Protein AF-A2FYQ1-F1 (afdb_monomer_lite)

Radius of gyration: 39.09 Å; chains: 1; bounding box: 98×58×114 Å

Sequence (308 aa):
MSDEEMELLPGISLQQAVPVKQTETGSVSVVSEEQTLRKISVEQKSELLVHLKKIIQSANEVHGIFQKVNTKVQNDTAASVDGISLLQVRNHCLVEYLESLASYGATRCRGGELKDPIDKLVTNRCIIEKIKPLEKQLQYQINKYAEIEKGNTQNYRANPDSMLQSGEQAQQAEGMVSATYQAPKVSSTLYPKAESDQKKEAKYARSIRARTKGDALMDEVAADITEDPLEAGRKANASRELREFMKRQKEIEEFEEEHFVRLQRSKKDKAMMKKIEQMQGSLEGILDYGHIQTDAQREARRSQSKKK

Secondary structure (DSSP, 8-state):
-------SSTT------PPPPP-----SHHHHHHHHHHHHHHHHHHHHHHHHHHHHHHHHHHHHHHHHHHHHHHHHTTT-----HHHHHHHHHHHHHHHHHHHHHHHHHHT---HHHHHHHHHHHHHHHHHHHHHHHHHHHHHHHHHHHTT-----S--HHHHHTTTT--------------------PPPTTHHHHHHHHHHHHHHHHHHHTT-HHHHHHHHHH--PPPPTT--TT--HHHHHHHHHHHHHHHHHHHH--PPPPPHHHHHHHHHHHHHHH-THHHH-------HHHHHHHHHHHT--

InterPro domains:
  IPR007146 Sas10/Utp3/C1D [PF04000] (52-130)

Foldseek 3Di:
DDDDQDDPDPPDGDDPDDDDDDDDDDDDPVVVVVVVVVVVVVVVVVVVVVVVVVVVVVVVVVVVVVVVVVVCCVPCVVPDDPDDVLVVVLVVLVVQLVVLVVVQVVCVVVVHDNPVSVVSNVVSVVVNVVSVVVCVVCVVVVVVVVCVVVVNPPPPDDDVVVVVVVPPDDDDDDDDDDDDDDDDDDDDDDDPCNVVVVVVVVVVVVVVVVVVVPPPPVVVVVPVVDPDDDDPPPDVPDDPVRVVLVVVVVVQVVVCVVVVDHDDDDPVNVVVVVVVVCCVPDCVVVVPPPDPPDVVNVVVVVVVVVVD

Organism: Trichomonas vaginalis (strain ATCC PRA-98 / G3) (NCBI:txid412133)

Structure (mmCIF, N/CA/C/O backbone):
data_AF-A2FYQ1-F1
#
_entry.id   AF-A2FYQ1-F1
#
loop_
_atom_site.group_PDB
_atom_site.id
_atom_site.type_symbol
_atom_site.label_atom_id
_atom_site.label_alt_id
_atom_site.label_comp_id
_atom_site.label_asym_id
_atom_site.label_entity_id
_atom_site.label_seq_id
_atom_site.pdbx_PDB_ins_code
_atom_site.Cartn_x
_atom_site.Cartn_y
_atom_site.Cartn_z
_atom_site.occupancy
_atom_site.B_iso_or_equiv
_atom_site.auth_seq_id
_atom_site.auth_comp_id
_atom_site.auth_asym_id
_atom_site.auth_atom_id
_atom_site.pdbx_PDB_model_num
ATOM 1 N N . MET A 1 1 ? 46.186 21.930 -35.743 1.00 31.75 1 MET A N 1
ATOM 2 C CA . MET A 1 1 ? 46.655 21.779 -34.353 1.00 31.75 1 MET A CA 1
ATOM 3 C C . MET A 1 1 ? 45.755 20.735 -33.733 1.00 31.75 1 MET A C 1
ATOM 5 O O . MET A 1 1 ? 44.582 21.021 -33.572 1.00 31.75 1 MET A O 1
ATOM 9 N N . SER A 1 2 ? 46.320 19.542 -33.560 1.00 31.73 2 SER A N 1
ATOM 10 C CA . SER A 1 2 ? 45.847 18.397 -32.771 1.00 31.73 2 SER A CA 1
ATOM 11 C C . SER A 1 2 ? 44.344 18.096 -32.806 1.00 31.73 2 SER A C 1
ATOM 13 O O . SER A 1 2 ? 43.590 18.587 -31.971 1.00 31.73 2 SER A O 1
ATOM 15 N N . ASP A 1 3 ? 43.933 17.240 -33.743 1.00 39.25 3 ASP A N 1
ATOM 16 C CA . ASP A 1 3 ? 42.654 16.534 -33.670 1.00 39.25 3 ASP A CA 1
ATOM 17 C C . ASP A 1 3 ? 42.732 15.516 -32.521 1.00 39.25 3 ASP A C 1
ATOM 19 O O . ASP A 1 3 ? 43.361 14.466 -32.646 1.00 39.25 3 ASP A O 1
ATOM 23 N N . GLU A 1 4 ? 42.161 15.856 -31.365 1.00 43.66 4 GLU A N 1
ATOM 24 C CA . GLU A 1 4 ? 42.000 14.905 -30.264 1.00 43.66 4 GLU A CA 1
ATOM 25 C C . GLU A 1 4 ? 40.820 13.974 -30.571 1.00 43.66 4 GLU A C 1
ATOM 27 O O . GLU A 1 4 ? 39.647 14.334 -30.432 1.00 43.66 4 GLU A O 1
ATOM 32 N N . GLU A 1 5 ? 41.144 12.755 -31.002 1.00 43.44 5 GLU A N 1
ATOM 33 C CA . GLU A 1 5 ? 40.216 11.628 -31.025 1.00 43.44 5 GLU A CA 1
ATOM 34 C C . GLU A 1 5 ? 39.764 11.321 -29.587 1.00 43.44 5 GLU A C 1
ATOM 36 O O . GLU A 1 5 ? 40.493 10.726 -28.796 1.00 43.44 5 GLU A O 1
ATOM 41 N N . MET A 1 6 ? 38.552 11.748 -29.218 1.00 45.25 6 MET A N 1
ATOM 42 C CA . MET A 1 6 ? 37.938 11.338 -27.953 1.00 45.25 6 MET A CA 1
ATOM 43 C C . MET A 1 6 ? 37.249 9.981 -28.112 1.00 45.25 6 MET A C 1
ATOM 45 O O . MET A 1 6 ? 36.125 9.887 -28.613 1.00 45.25 6 MET A O 1
ATOM 49 N N . GLU A 1 7 ? 37.921 8.932 -27.640 1.00 41.62 7 GLU A N 1
ATOM 50 C CA . GLU A 1 7 ? 37.346 7.600 -27.463 1.00 41.62 7 GLU A CA 1
ATOM 51 C C . GLU A 1 7 ? 36.277 7.624 -26.358 1.00 41.62 7 GLU A C 1
ATOM 53 O O . GLU A 1 7 ? 36.567 7.832 -25.181 1.00 41.62 7 GLU A O 1
ATOM 58 N N . LEU A 1 8 ? 35.012 7.412 -26.733 1.00 55.59 8 LEU A N 1
ATOM 59 C CA . LEU A 1 8 ? 33.903 7.294 -25.776 1.00 55.59 8 LEU A CA 1
ATOM 60 C C . LEU A 1 8 ? 33.674 5.836 -25.319 1.00 55.59 8 LEU A C 1
ATOM 62 O O . LEU A 1 8 ? 33.044 5.633 -24.283 1.00 55.59 8 LEU A O 1
ATOM 66 N N . LEU A 1 9 ? 34.191 4.837 -26.054 1.00 47.91 9 LEU A N 1
ATOM 67 C CA . LEU A 1 9 ? 34.172 3.397 -25.736 1.00 47.91 9 LEU A CA 1
ATOM 68 C C . LEU A 1 9 ? 35.365 2.677 -26.409 1.00 47.91 9 LEU A C 1
ATOM 70 O O . LEU A 1 9 ? 35.716 3.050 -27.530 1.00 47.91 9 LEU A O 1
ATOM 74 N N . PRO A 1 10 ? 35.943 1.612 -25.811 1.00 45.84 10 PRO A N 1
ATOM 75 C CA . PRO A 1 10 ? 36.982 0.822 -26.469 1.00 45.84 10 PRO A CA 1
ATOM 76 C C . PRO A 1 10 ? 36.405 0.076 -27.683 1.00 45.84 10 PRO A C 1
ATOM 78 O O . PRO A 1 10 ? 35.524 -0.772 -27.542 1.00 45.84 10 PRO A O 1
ATOM 81 N N . GLY A 1 11 ? 36.915 0.388 -28.879 1.00 49.59 11 GLY A N 1
ATOM 82 C CA . GLY A 1 11 ? 36.665 -0.379 -30.106 1.00 49.59 11 GLY A CA 1
ATOM 83 C C . GLY A 1 11 ? 35.586 0.145 -31.063 1.00 49.59 11 GLY A C 1
ATOM 84 O O . GLY A 1 11 ? 35.273 -0.552 -32.025 1.00 49.59 11 GLY A O 1
ATOM 85 N N . ILE A 1 12 ? 35.024 1.344 -30.861 1.00 40.06 12 ILE A N 1
ATOM 86 C CA . ILE A 1 12 ? 34.090 1.952 -31.829 1.00 40.06 12 ILE A CA 1
ATOM 87 C C . ILE A 1 12 ? 34.549 3.375 -32.157 1.00 40.06 12 ILE A C 1
ATOM 89 O O . ILE A 1 12 ? 34.264 4.316 -31.419 1.00 40.06 12 ILE A O 1
ATOM 93 N N . SER A 1 13 ? 35.246 3.533 -33.285 1.00 35.22 13 SER A N 1
ATOM 94 C CA . SER A 1 13 ? 35.576 4.840 -33.853 1.00 35.22 13 SER A CA 1
ATOM 95 C C . SER A 1 13 ? 34.456 5.318 -34.785 1.00 35.22 13 SER A C 1
ATOM 97 O O . SER A 1 13 ? 34.001 4.605 -35.682 1.00 35.22 13 SER A O 1
ATOM 99 N N . LEU A 1 14 ? 33.982 6.546 -34.560 1.00 40.06 14 LEU A N 1
ATOM 100 C CA . LEU A 1 14 ? 33.076 7.245 -35.471 1.00 40.06 14 LEU A CA 1
ATOM 101 C C . LEU A 1 14 ? 33.865 7.622 -36.728 1.00 40.06 14 LEU A C 1
ATOM 103 O O . LEU A 1 14 ? 34.582 8.619 -36.733 1.00 40.06 14 LEU A O 1
ATOM 107 N N . GLN A 1 15 ? 33.737 6.834 -37.797 1.00 40.56 15 GLN A N 1
ATOM 108 C CA . GLN A 1 15 ? 34.262 7.236 -39.099 1.00 40.56 15 GLN A CA 1
ATOM 109 C C . GLN A 1 15 ? 33.562 8.524 -39.543 1.00 40.56 15 GLN A C 1
ATOM 111 O O . GLN A 1 15 ? 32.339 8.579 -39.695 1.00 40.56 15 GLN A O 1
ATOM 116 N N . GLN A 1 16 ? 34.361 9.577 -39.697 1.00 39.06 16 GLN A N 1
ATOM 117 C CA . GLN A 1 16 ? 33.933 10.885 -40.163 1.00 39.06 16 GLN A CA 1
ATOM 118 C C . GLN A 1 16 ? 33.271 10.760 -41.541 1.00 39.06 16 GLN A C 1
ATOM 120 O O . GLN A 1 16 ? 33.735 10.024 -42.412 1.00 39.06 16 GLN A O 1
ATOM 125 N N . ALA A 1 17 ? 32.152 11.467 -41.694 1.00 42.09 17 ALA A N 1
ATOM 126 C CA . ALA A 1 17 ? 31.297 11.469 -42.870 1.00 42.09 17 ALA A CA 1
ATOM 127 C C . ALA A 1 17 ? 32.080 11.538 -44.195 1.00 42.09 17 ALA A C 1
ATOM 129 O O . ALA A 1 17 ? 32.945 12.393 -44.384 1.00 42.09 17 ALA A O 1
ATOM 130 N N . VAL A 1 18 ? 31.704 10.662 -45.129 1.00 35.69 18 VAL A N 1
ATOM 131 C CA . VAL A 1 18 ? 32.123 10.708 -46.535 1.00 35.69 18 VAL A CA 1
ATOM 132 C C . VAL A 1 18 ? 31.783 12.093 -47.112 1.00 35.69 18 VAL A C 1
ATOM 134 O O . VAL A 1 18 ? 30.637 12.531 -46.974 1.00 35.69 18 VAL A O 1
ATOM 137 N N . PRO A 1 19 ? 32.725 12.801 -47.763 1.00 36.03 19 PRO A N 1
ATOM 138 C CA . PRO A 1 19 ? 32.450 14.125 -48.304 1.00 36.03 19 PRO A CA 1
ATOM 139 C C . PRO A 1 19 ? 31.516 14.022 -49.517 1.00 36.03 19 PRO A C 1
ATOM 141 O O . PRO A 1 19 ? 31.860 13.443 -50.549 1.00 36.03 19 PRO A O 1
ATOM 144 N N . VAL A 1 20 ? 30.325 14.611 -49.400 1.00 35.56 20 VAL A N 1
ATOM 145 C CA . VAL A 1 20 ? 29.417 14.843 -50.530 1.00 35.56 20 VAL A CA 1
ATOM 146 C C . VAL A 1 20 ? 30.011 15.958 -51.396 1.00 35.56 20 VAL A C 1
ATOM 148 O O . VAL A 1 20 ? 30.313 17.045 -50.901 1.00 35.56 20 VAL A O 1
ATOM 151 N N . LYS A 1 21 ? 30.215 15.672 -52.688 1.00 34.38 21 LYS A N 1
ATOM 152 C CA . LYS A 1 21 ? 30.728 16.620 -53.689 1.00 34.38 21 LYS A CA 1
ATOM 153 C C . LYS A 1 21 ? 29.846 17.869 -53.749 1.00 34.38 21 LYS A C 1
ATOM 155 O O . LYS A 1 21 ? 28.648 17.771 -53.991 1.00 34.38 21 LYS A O 1
ATOM 160 N N . GLN A 1 22 ? 30.472 19.028 -53.573 1.00 34.47 22 GLN A N 1
ATOM 161 C CA . GLN A 1 22 ? 29.859 20.336 -53.773 1.00 34.47 22 GLN A CA 1
ATOM 162 C C . GLN A 1 22 ? 29.662 20.585 -55.274 1.00 34.47 22 GLN A C 1
ATOM 164 O O . GLN A 1 22 ? 30.617 20.511 -56.046 1.00 34.47 22 GLN A O 1
ATOM 169 N N . THR A 1 23 ? 28.435 20.901 -55.682 1.00 30.77 23 THR A N 1
ATOM 170 C CA . THR A 1 23 ? 28.174 21.650 -56.915 1.00 30.77 23 THR A CA 1
ATOM 171 C C . THR A 1 23 ? 27.771 23.058 -56.514 1.00 30.77 23 THR A C 1
ATOM 173 O O . THR A 1 23 ? 26.751 23.258 -55.857 1.00 30.77 23 THR A O 1
ATOM 176 N N . GLU A 1 24 ? 28.622 24.013 -56.868 1.00 43.16 24 GLU A N 1
ATOM 177 C CA . GLU A 1 24 ? 28.448 25.442 -56.642 1.00 43.16 24 GLU A CA 1
ATOM 178 C C . GLU A 1 24 ? 27.253 25.991 -57.437 1.00 43.16 24 GLU A C 1
ATOM 180 O O . GLU A 1 24 ? 27.053 25.605 -58.589 1.00 43.16 24 GLU A O 1
ATOM 185 N N . THR A 1 25 ? 26.471 26.895 -56.834 1.00 29.50 25 THR A N 1
ATOM 186 C CA . THR A 1 25 ? 26.002 28.187 -57.398 1.00 29.50 25 THR A CA 1
ATOM 187 C C . THR A 1 25 ? 24.924 28.819 -56.496 1.00 29.50 25 THR A C 1
ATOM 189 O O . THR A 1 25 ? 23.976 28.154 -56.097 1.00 29.50 25 THR A O 1
ATOM 192 N N . GLY A 1 26 ? 25.035 30.126 -56.209 1.00 37.06 26 GLY A N 1
ATOM 193 C CA . GLY A 1 26 ? 23.932 30.951 -55.674 1.00 37.06 26 GLY A CA 1
ATOM 194 C C . GLY A 1 26 ? 24.122 31.469 -54.244 1.00 37.06 26 GLY A C 1
ATOM 195 O O . GLY A 1 26 ? 23.795 30.810 -53.266 1.00 37.06 26 GLY A O 1
ATOM 196 N N . SER A 1 27 ? 24.650 32.685 -54.133 1.00 49.00 27 SER A N 1
ATOM 197 C CA . SER A 1 27 ? 25.216 33.302 -52.933 1.00 49.00 27 SER A CA 1
ATOM 198 C C . SER A 1 27 ? 24.224 34.123 -52.088 1.00 49.00 27 SER A C 1
ATOM 200 O O . SER A 1 27 ? 23.471 34.930 -52.626 1.00 49.00 27 SER A O 1
ATOM 202 N N . VAL A 1 28 ? 24.379 34.007 -50.760 1.00 47.56 28 VAL A N 1
ATOM 203 C CA . VAL A 1 28 ? 23.932 34.875 -49.638 1.00 47.56 28 VAL A CA 1
ATOM 204 C C . VAL A 1 28 ? 22.780 34.355 -48.752 1.00 47.56 28 VAL A C 1
ATOM 206 O O . VAL A 1 28 ? 22.954 34.382 -47.536 1.00 47.56 28 VAL A O 1
ATOM 209 N N . SER A 1 29 ? 21.668 33.806 -49.258 1.00 53.94 29 SER A N 1
ATOM 210 C CA . SER A 1 29 ? 20.585 33.295 -48.375 1.00 53.94 29 SER A CA 1
ATOM 211 C C . SER A 1 29 ? 20.861 31.895 -47.804 1.00 53.94 29 SER A C 1
ATOM 213 O O . SER A 1 29 ? 20.659 31.655 -46.615 1.00 53.94 29 SER A O 1
ATOM 215 N N . VAL A 1 30 ? 21.414 30.999 -48.624 1.00 53.16 30 VAL A N 1
ATOM 216 C CA . VAL A 1 30 ? 21.672 29.585 -48.277 1.00 53.16 30 VAL A CA 1
ATOM 217 C C . VAL A 1 30 ? 22.772 29.436 -47.217 1.00 53.16 30 VAL A C 1
ATOM 219 O O . VAL A 1 30 ? 22.715 28.559 -46.362 1.00 53.16 30 VAL A O 1
ATOM 222 N N . VAL A 1 31 ? 23.749 30.350 -47.203 1.00 51.72 31 VAL A N 1
ATOM 223 C CA . VAL A 1 31 ? 24.862 30.330 -46.237 1.00 51.72 31 VAL A CA 1
ATOM 224 C C . VAL A 1 31 ? 24.369 30.596 -44.811 1.00 51.72 31 VAL A C 1
ATOM 226 O O . VAL A 1 31 ? 24.893 30.011 -43.866 1.00 51.72 31 VAL A O 1
ATOM 229 N N . SER A 1 32 ? 23.340 31.433 -44.647 1.00 54.62 32 SER A N 1
ATOM 230 C CA . SER A 1 32 ? 22.725 31.692 -43.341 1.00 54.62 32 SER A CA 1
ATOM 231 C C . SER A 1 32 ? 21.964 30.461 -42.841 1.00 54.62 32 SER A C 1
ATOM 233 O O . SER A 1 32 ? 22.146 30.045 -41.698 1.00 54.62 32 SER A O 1
ATOM 235 N N . GLU A 1 33 ? 21.189 29.813 -43.716 1.00 56.62 33 GLU A N 1
ATOM 236 C CA . GLU A 1 33 ? 20.443 28.595 -43.383 1.00 56.62 33 GLU A CA 1
ATOM 237 C C . GLU A 1 33 ? 21.379 27.435 -43.022 1.00 56.62 33 GLU A C 1
ATOM 239 O O . GLU A 1 33 ? 21.228 26.837 -41.959 1.00 56.62 33 GLU A O 1
ATOM 244 N N . GLU A 1 34 ? 22.429 27.178 -43.803 1.00 60.03 34 GLU A N 1
ATOM 245 C CA . GLU A 1 34 ? 23.421 26.150 -43.467 1.00 60.03 34 GLU A CA 1
ATOM 246 C C . GLU A 1 34 ? 24.157 26.444 -42.154 1.00 60.03 34 GLU A C 1
ATOM 248 O O . GLU A 1 34 ? 24.426 25.532 -41.371 1.00 60.03 34 GLU A O 1
ATOM 253 N N . GLN A 1 35 ? 24.467 27.711 -41.870 1.00 62.12 35 GLN A N 1
ATOM 254 C CA . GLN A 1 35 ? 25.061 28.106 -40.593 1.00 62.12 35 GLN A CA 1
ATOM 255 C C . GLN A 1 35 ? 24.085 27.917 -39.426 1.00 62.12 35 GLN A C 1
ATOM 257 O O . GLN A 1 35 ? 24.515 27.504 -38.348 1.00 62.12 35 GLN A O 1
ATOM 262 N N . THR A 1 36 ? 22.786 28.171 -39.616 1.00 67.50 36 THR A N 1
ATOM 263 C CA . THR A 1 36 ? 21.763 27.894 -38.595 1.00 67.50 36 THR A CA 1
ATOM 264 C C . THR A 1 36 ? 21.568 26.396 -38.371 1.00 67.50 36 THR A C 1
ATOM 266 O O . THR A 1 36 ? 21.574 25.963 -37.224 1.00 67.50 36 THR A O 1
ATOM 269 N N . LEU A 1 37 ? 21.529 25.581 -39.429 1.00 67.56 37 LEU A N 1
ATOM 270 C CA . LEU A 1 37 ? 21.431 24.121 -39.338 1.00 67.56 37 LEU A CA 1
ATOM 271 C C . LEU A 1 37 ? 22.664 23.504 -38.663 1.00 67.56 37 LEU A C 1
ATOM 273 O O . LEU A 1 37 ? 22.533 22.603 -37.836 1.00 67.56 37 LEU A O 1
ATOM 277 N N . ARG A 1 38 ? 23.867 24.023 -38.944 1.00 71.75 38 ARG A N 1
ATOM 278 C CA . ARG A 1 38 ? 25.102 23.609 -38.257 1.00 71.75 38 ARG A CA 1
ATOM 279 C C . ARG A 1 38 ? 25.086 23.979 -36.774 1.00 71.75 38 ARG A C 1
ATOM 281 O O . ARG A 1 38 ? 25.491 23.160 -35.957 1.00 71.75 38 ARG A O 1
ATOM 288 N N . LYS A 1 39 ? 24.593 25.169 -36.410 1.00 72.62 39 LYS A N 1
ATOM 289 C CA . LYS A 1 39 ? 24.431 25.579 -35.002 1.00 72.62 39 LYS A CA 1
ATOM 290 C C . LYS A 1 39 ? 23.430 24.686 -34.268 1.00 72.62 39 LYS A C 1
ATOM 292 O O . LYS A 1 39 ? 23.770 24.171 -33.210 1.00 72.62 39 LYS A O 1
ATOM 297 N N . ILE A 1 40 ? 22.275 24.417 -34.879 1.00 72.94 40 ILE A N 1
ATOM 298 C CA . ILE A 1 40 ? 21.251 23.505 -34.348 1.00 7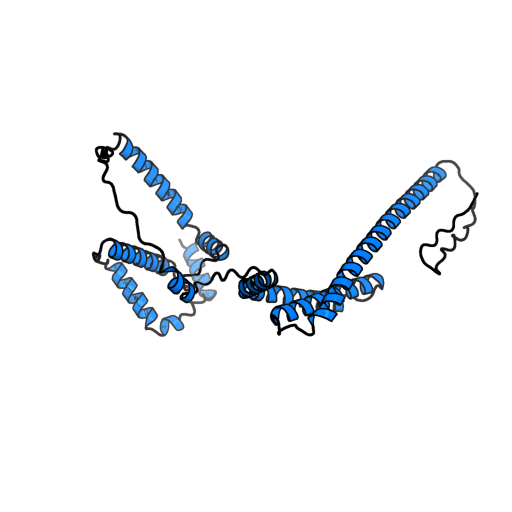2.94 40 ILE A CA 1
ATOM 299 C C . ILE A 1 40 ? 21.827 22.092 -34.160 1.00 72.94 40 ILE A C 1
ATOM 301 O O . ILE A 1 40 ? 21.603 21.470 -33.130 1.00 72.94 40 ILE A O 1
ATOM 305 N N . SER A 1 41 ? 22.624 21.589 -35.107 1.00 71.75 41 SER A N 1
ATOM 306 C CA . SER A 1 41 ? 23.258 20.267 -34.994 1.00 71.75 41 SER A CA 1
ATOM 307 C C . SER A 1 41 ? 24.292 20.192 -33.860 1.00 71.75 41 SER A C 1
ATOM 309 O O . SER A 1 41 ? 24.361 19.193 -33.143 1.00 71.75 41 SER A O 1
ATOM 311 N N . VAL A 1 42 ? 25.077 21.256 -33.655 1.00 77.88 42 VAL A N 1
ATOM 312 C CA . VAL A 1 42 ? 26.030 21.355 -32.536 1.00 77.88 42 VAL A CA 1
ATOM 313 C C . VAL A 1 42 ? 25.296 21.427 -31.192 1.00 77.88 42 VAL A C 1
ATOM 315 O O . VAL A 1 42 ? 25.697 20.756 -30.240 1.00 77.88 42 VAL A O 1
ATOM 318 N N . GLU A 1 43 ? 24.201 22.181 -31.128 1.00 78.00 43 GLU A N 1
ATOM 319 C CA . GLU A 1 43 ? 23.344 22.308 -29.947 1.00 78.00 43 GLU A CA 1
ATOM 320 C C . GLU A 1 43 ? 22.682 20.966 -29.593 1.00 78.00 43 GLU A C 1
ATOM 322 O O . GLU A 1 43 ? 22.889 20.457 -28.492 1.00 78.00 43 GLU A O 1
ATOM 327 N N . GLN A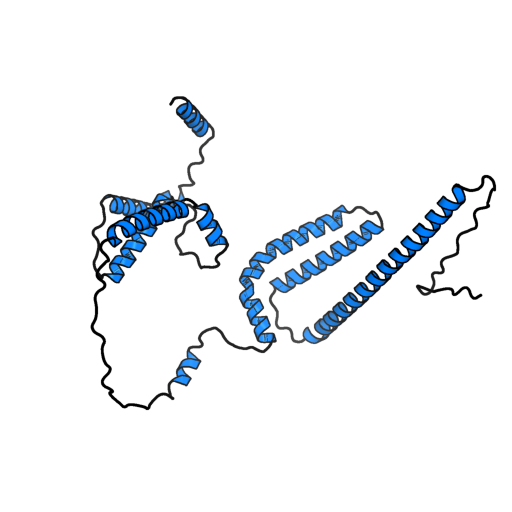 1 44 ? 22.053 20.289 -30.558 1.00 80.56 44 GLN A N 1
ATOM 328 C CA . GLN A 1 44 ? 21.479 18.947 -30.384 1.00 80.56 44 GLN A CA 1
ATOM 329 C C . GLN A 1 44 ? 22.520 17.901 -29.954 1.00 80.56 44 GLN A C 1
ATOM 331 O O . GLN A 1 44 ? 22.240 17.035 -29.122 1.00 80.56 44 GLN A O 1
ATOM 336 N N . LYS A 1 45 ? 23.750 17.978 -30.479 1.00 80.62 45 LYS A N 1
ATOM 337 C CA . LYS A 1 45 ? 24.854 17.102 -30.058 1.00 80.62 45 LYS A CA 1
ATOM 338 C C . LYS A 1 45 ? 25.227 17.345 -28.594 1.00 80.62 45 LYS A C 1
ATOM 340 O O . LYS A 1 45 ? 25.480 16.389 -27.861 1.00 80.62 45 LYS A O 1
ATOM 345 N N . SER A 1 46 ? 25.254 18.605 -28.159 1.00 84.25 46 SER A N 1
ATOM 346 C CA . SER A 1 46 ? 25.527 18.962 -26.763 1.00 84.25 46 SER A CA 1
ATOM 347 C C . SER A 1 46 ? 24.430 18.469 -25.814 1.00 84.25 46 SER A C 1
ATOM 349 O O . SER A 1 46 ? 24.739 17.890 -24.771 1.00 84.25 46 SER A O 1
ATOM 351 N N . GLU A 1 47 ? 23.162 18.588 -26.211 1.00 84.75 47 GLU A N 1
ATOM 352 C CA . GLU A 1 47 ? 22.012 18.098 -25.448 1.00 84.75 47 GLU A CA 1
ATOM 353 C C . GLU A 1 47 ? 22.050 16.572 -25.315 1.00 84.75 47 GLU A C 1
ATOM 355 O O . GLU A 1 47 ? 21.935 16.033 -24.210 1.00 84.75 47 GLU A O 1
ATOM 360 N N . LEU A 1 48 ? 22.316 15.865 -26.419 1.00 87.62 48 LEU A N 1
ATOM 361 C CA . LEU A 1 48 ? 22.488 14.413 -26.433 1.00 87.62 48 LEU A CA 1
ATOM 362 C C . LEU A 1 48 ? 23.593 13.970 -25.464 1.00 87.62 48 LEU A C 1
ATOM 364 O O . LEU A 1 48 ? 23.393 13.042 -24.681 1.00 87.62 48 LEU A O 1
ATOM 368 N N . LEU A 1 49 ? 24.747 14.646 -25.472 1.00 88.12 49 LEU A N 1
ATOM 369 C CA . LEU A 1 49 ? 25.855 14.335 -24.564 1.00 88.12 49 LEU A CA 1
ATOM 370 C C . LEU A 1 49 ? 25.477 14.542 -23.094 1.00 88.12 49 LEU A C 1
ATOM 372 O O . LEU A 1 49 ? 25.877 13.745 -22.242 1.00 88.12 49 LEU A O 1
ATOM 376 N N . VAL A 1 50 ? 24.684 15.569 -22.780 1.00 92.25 50 VAL A N 1
ATOM 377 C CA . VAL A 1 50 ? 24.158 15.778 -21.424 1.00 92.25 50 VAL A CA 1
ATOM 378 C C . VAL A 1 50 ? 23.232 14.629 -21.019 1.00 92.25 50 VAL A C 1
ATOM 380 O O . VAL A 1 50 ? 23.348 14.119 -19.903 1.00 92.25 50 VAL A O 1
ATOM 383 N N . HIS A 1 51 ? 22.346 14.175 -21.908 1.00 88.44 51 HIS A N 1
ATOM 384 C CA . HIS A 1 51 ? 21.467 13.035 -21.636 1.00 88.44 51 HIS A CA 1
ATOM 385 C C . HIS A 1 51 ? 22.240 11.722 -21.461 1.00 88.44 51 HIS A C 1
ATOM 387 O O . HIS A 1 51 ? 21.955 10.977 -20.526 1.00 88.44 51 HIS A O 1
ATOM 393 N N . LEU A 1 52 ? 23.264 11.470 -22.278 1.00 91.44 52 LEU A N 1
ATOM 394 C CA . LEU A 1 52 ? 24.128 10.294 -22.139 1.00 91.44 52 LEU A CA 1
ATOM 395 C C . LEU A 1 52 ? 24.884 10.297 -20.807 1.00 91.44 52 LEU A C 1
ATOM 397 O O . LEU A 1 52 ? 24.905 9.280 -20.115 1.00 91.44 52 LEU A O 1
ATOM 401 N N . LYS A 1 53 ? 25.431 11.446 -20.390 1.00 93.19 53 LYS A N 1
ATOM 402 C CA . LYS A 1 53 ? 26.074 11.583 -19.073 1.00 93.19 53 LYS A CA 1
ATOM 403 C C . LYS A 1 53 ? 25.099 11.309 -17.926 1.00 93.19 53 LYS A C 1
ATOM 405 O O . LYS A 1 53 ? 25.456 10.594 -16.993 1.00 93.19 53 LYS A O 1
ATOM 410 N N . LYS A 1 54 ? 23.863 11.813 -18.013 1.00 93.94 54 LYS A N 1
ATOM 411 C CA . LYS A 1 54 ? 22.806 11.534 -17.023 1.00 93.94 54 LYS A CA 1
ATOM 412 C C . LYS A 1 54 ? 22.467 10.042 -16.952 1.00 93.94 54 LYS A C 1
ATOM 414 O O . LYS A 1 54 ? 22.338 9.507 -15.856 1.00 93.94 54 LYS A O 1
ATOM 419 N N . ILE A 1 55 ? 22.372 9.364 -18.098 1.00 93.44 55 ILE A N 1
ATOM 420 C CA . ILE A 1 55 ? 22.112 7.918 -18.154 1.00 93.44 55 ILE A CA 1
ATOM 421 C C . ILE A 1 55 ? 23.249 7.146 -17.478 1.00 93.44 55 ILE A C 1
ATOM 423 O O . ILE A 1 55 ? 22.978 6.310 -16.620 1.00 93.44 55 ILE A O 1
ATOM 427 N N . ILE A 1 56 ? 24.508 7.467 -17.790 1.00 94.31 56 ILE A N 1
ATOM 428 C CA . ILE A 1 56 ? 25.680 6.821 -17.175 1.00 94.31 56 ILE A CA 1
ATOM 429 C C . ILE A 1 56 ? 25.684 7.026 -15.657 1.00 94.31 56 ILE A C 1
ATOM 431 O O . ILE A 1 56 ? 25.889 6.074 -14.906 1.00 94.31 56 ILE A O 1
ATOM 435 N N . GLN A 1 57 ? 25.410 8.249 -15.194 1.00 94.38 57 GLN A N 1
ATOM 436 C CA . GLN A 1 57 ? 25.324 8.539 -13.766 1.00 94.38 57 GLN A CA 1
ATOM 437 C C . GLN A 1 57 ? 24.230 7.698 -13.090 1.00 94.38 57 GLN A C 1
ATOM 439 O O . GLN A 1 57 ? 24.507 7.020 -12.103 1.00 94.38 57 GLN A O 1
ATOM 444 N N . SER A 1 58 ? 23.027 7.657 -13.671 1.00 91.81 58 SER A N 1
ATOM 445 C CA . SER A 1 58 ? 21.925 6.847 -13.137 1.00 91.81 58 SER A CA 1
ATOM 446 C C . SER A 1 58 ? 22.229 5.342 -13.142 1.00 91.81 58 SER A C 1
ATOM 448 O O . SER A 1 58 ? 21.866 4.632 -12.207 1.00 91.81 58 SER A O 1
ATOM 450 N N . ALA A 1 59 ? 22.954 4.843 -14.149 1.00 93.06 59 ALA A N 1
ATOM 451 C CA . ALA A 1 59 ? 23.351 3.441 -14.230 1.00 93.06 59 ALA A CA 1
ATOM 452 C C . ALA A 1 59 ? 24.352 3.068 -13.125 1.00 93.06 59 ALA A C 1
ATOM 454 O O . ALA A 1 59 ? 24.211 2.019 -12.497 1.00 93.06 59 ALA A O 1
ATOM 455 N N . ASN A 1 60 ? 25.318 3.945 -12.837 1.00 94.25 60 ASN A N 1
ATOM 456 C CA . ASN A 1 60 ? 26.280 3.752 -11.751 1.00 94.25 60 ASN A CA 1
ATOM 457 C C . ASN A 1 60 ? 25.602 3.780 -10.372 1.00 94.25 60 ASN A C 1
ATOM 459 O O . ASN A 1 60 ? 25.934 2.970 -9.505 1.00 94.25 60 ASN A O 1
ATOM 463 N N . GLU A 1 61 ? 24.623 4.667 -10.173 1.00 93.31 61 GLU A N 1
ATOM 464 C CA . GLU A 1 61 ? 23.819 4.723 -8.946 1.00 93.31 61 GLU A CA 1
ATOM 465 C C . GLU A 1 61 ? 23.034 3.419 -8.730 1.00 93.31 61 GLU A C 1
ATOM 467 O O . GLU A 1 61 ? 23.110 2.821 -7.652 1.00 93.31 61 GLU A O 1
ATOM 472 N N . VAL A 1 62 ? 22.349 2.922 -9.768 1.00 89.94 62 VAL A N 1
ATOM 473 C CA . VAL A 1 62 ? 21.625 1.639 -9.723 1.00 89.94 62 VAL A CA 1
ATOM 474 C C . VAL A 1 62 ? 22.579 0.472 -9.472 1.00 89.94 62 VAL A C 1
ATOM 476 O O . VAL A 1 62 ? 22.276 -0.397 -8.654 1.00 89.94 62 VAL A O 1
ATOM 479 N N . HIS A 1 63 ? 23.754 0.463 -10.106 1.00 92.25 63 HIS A N 1
ATOM 480 C CA . HIS A 1 63 ? 24.768 -0.565 -9.877 1.00 92.25 63 HIS A CA 1
ATOM 481 C C . HIS A 1 63 ? 25.251 -0.576 -8.419 1.00 92.25 63 HIS A C 1
ATOM 483 O O . HIS A 1 63 ? 25.343 -1.640 -7.806 1.00 92.25 63 HIS A O 1
ATOM 489 N N . GLY A 1 64 ? 25.473 0.599 -7.820 1.00 93.31 64 GLY A N 1
ATOM 490 C CA . GLY A 1 64 ? 25.826 0.719 -6.405 1.00 93.31 64 GLY A CA 1
ATOM 491 C C . GLY A 1 64 ? 24.729 0.212 -5.461 1.00 93.31 64 GLY A C 1
ATOM 492 O O . GLY A 1 64 ? 25.029 -0.419 -4.446 1.00 93.31 64 GLY A O 1
ATOM 493 N N . ILE A 1 65 ? 23.452 0.437 -5.788 1.00 90.00 65 ILE A N 1
ATOM 494 C CA . ILE A 1 65 ? 22.318 -0.117 -5.027 1.00 90.00 65 ILE A CA 1
ATOM 495 C C . ILE A 1 65 ? 22.281 -1.643 -5.163 1.00 90.00 65 ILE A C 1
ATOM 497 O O . ILE A 1 65 ? 22.157 -2.343 -4.158 1.00 90.00 65 ILE A O 1
ATOM 501 N N . PHE A 1 66 ? 22.438 -2.162 -6.381 1.00 87.81 66 PHE A N 1
ATOM 502 C CA . PHE A 1 66 ? 22.427 -3.598 -6.647 1.00 87.81 66 PHE A CA 1
ATOM 503 C C . PHE A 1 66 ? 23.545 -4.328 -5.896 1.00 87.81 66 PHE A C 1
ATOM 505 O O . PHE A 1 66 ? 23.289 -5.354 -5.274 1.00 87.81 66 PHE A O 1
ATOM 512 N N . GLN A 1 67 ? 24.759 -3.770 -5.865 1.00 91.00 67 GLN A N 1
ATOM 513 C CA . GLN A 1 67 ? 25.864 -4.332 -5.086 1.00 91.00 67 GLN A CA 1
ATOM 514 C C . GLN A 1 67 ? 25.533 -4.416 -3.590 1.00 91.00 67 GLN A C 1
ATOM 516 O O . GLN A 1 67 ? 25.769 -5.455 -2.980 1.00 91.00 67 GLN A O 1
ATOM 521 N N . LYS A 1 68 ? 24.934 -3.369 -3.003 1.00 88.94 68 LYS A N 1
ATOM 522 C CA . LYS A 1 68 ? 24.509 -3.373 -1.589 1.00 88.94 68 LYS A CA 1
ATOM 523 C C . LYS A 1 68 ? 23.442 -4.426 -1.298 1.00 88.94 68 LYS A C 1
ATOM 525 O O . LYS A 1 68 ? 23.442 -5.014 -0.223 1.00 88.94 68 LYS A O 1
ATOM 530 N N . VAL A 1 69 ? 22.505 -4.637 -2.221 1.00 84.62 69 VAL A N 1
ATOM 531 C CA . VAL A 1 69 ? 21.487 -5.687 -2.076 1.00 84.62 69 VAL A CA 1
ATOM 532 C C . VAL A 1 69 ? 22.136 -7.063 -2.194 1.00 84.62 69 VAL A C 1
ATOM 534 O O . VAL A 1 69 ? 21.858 -7.934 -1.378 1.00 84.62 69 VAL A O 1
ATOM 537 N N . ASN A 1 70 ? 23.047 -7.246 -3.148 1.00 87.56 70 ASN A N 1
ATOM 538 C CA . ASN A 1 70 ? 23.732 -8.516 -3.359 1.00 87.56 70 ASN A CA 1
ATOM 539 C C . ASN A 1 70 ? 24.600 -8.912 -2.152 1.00 87.56 70 ASN A C 1
ATOM 541 O O . ASN A 1 70 ? 24.563 -10.063 -1.728 1.00 87.56 70 ASN A O 1
ATOM 545 N N . THR A 1 71 ? 25.318 -7.965 -1.535 1.00 89.00 71 THR A N 1
ATOM 546 C CA . THR A 1 71 ? 26.090 -8.245 -0.312 1.00 89.00 71 THR A CA 1
ATOM 547 C C . THR A 1 71 ? 25.191 -8.610 0.869 1.00 89.00 71 THR A C 1
ATOM 549 O O . THR A 1 71 ? 25.524 -9.526 1.614 1.00 89.00 71 THR A O 1
ATOM 552 N N . LYS A 1 72 ? 24.027 -7.965 1.021 1.00 82.31 72 LYS A N 1
ATOM 553 C CA . LYS A 1 72 ? 23.031 -8.341 2.040 1.00 82.31 72 LYS A CA 1
ATOM 554 C C . LYS A 1 72 ? 22.465 -9.738 1.808 1.00 82.31 72 LYS A C 1
ATOM 556 O O . LYS A 1 72 ? 22.436 -10.540 2.727 1.00 82.31 72 LYS A O 1
ATOM 561 N N . VAL A 1 73 ? 22.083 -10.072 0.575 1.00 79.88 73 VAL A N 1
ATOM 562 C CA . VAL A 1 73 ? 21.565 -11.410 0.244 1.00 79.88 73 VAL A CA 1
ATOM 563 C C . VAL A 1 73 ? 22.612 -12.492 0.520 1.00 79.88 73 VAL A C 1
ATOM 565 O O . VAL A 1 73 ? 22.273 -13.538 1.063 1.00 79.88 73 VAL A O 1
ATOM 568 N N . GLN A 1 74 ? 23.883 -12.252 0.199 1.00 80.00 74 GLN A N 1
ATOM 569 C CA . GLN A 1 74 ? 24.951 -13.226 0.446 1.00 80.00 74 GLN A CA 1
ATOM 570 C C . GLN A 1 74 ? 25.273 -13.412 1.936 1.00 80.00 74 GLN A C 1
ATOM 572 O O . GLN A 1 74 ? 25.592 -14.525 2.344 1.00 80.00 74 GLN A O 1
ATOM 577 N N . ASN A 1 75 ? 25.168 -12.355 2.744 1.00 75.31 75 ASN A N 1
ATOM 578 C CA . ASN A 1 75 ? 25.513 -12.403 4.166 1.00 75.31 75 ASN A CA 1
ATOM 579 C C . ASN A 1 75 ? 24.333 -12.824 5.065 1.00 75.31 75 ASN A C 1
ATOM 581 O O . ASN A 1 75 ? 24.536 -13.559 6.028 1.00 75.31 75 ASN A O 1
ATOM 585 N N . ASP A 1 76 ? 23.104 -12.403 4.746 1.00 61.22 76 ASP A N 1
ATOM 586 C CA . ASP A 1 76 ? 21.934 -12.547 5.627 1.00 61.22 76 ASP A CA 1
ATOM 587 C C . ASP A 1 76 ? 21.093 -13.809 5.343 1.00 61.22 76 ASP A C 1
ATOM 589 O O . ASP A 1 76 ? 20.231 -14.176 6.144 1.00 61.22 76 ASP A O 1
ATOM 593 N N . THR A 1 77 ? 21.337 -14.529 4.239 1.00 58.28 77 THR A N 1
ATOM 594 C CA . THR A 1 77 ? 20.569 -15.748 3.892 1.00 58.28 77 THR A CA 1
ATOM 595 C C . THR A 1 77 ? 20.837 -16.936 4.814 1.00 58.28 77 THR A C 1
ATOM 597 O O . THR A 1 77 ? 19.972 -17.797 4.948 1.00 58.28 77 THR A O 1
ATOM 600 N N . ALA A 1 78 ? 21.982 -16.983 5.499 1.00 52.25 78 ALA A N 1
ATOM 601 C CA . ALA A 1 78 ? 22.312 -18.080 6.414 1.00 52.25 78 ALA A CA 1
ATOM 602 C C . ALA A 1 78 ? 21.609 -17.982 7.785 1.00 52.25 78 ALA A C 1
ATOM 604 O O . ALA A 1 78 ? 21.539 -18.977 8.502 1.00 52.25 78 ALA A O 1
ATO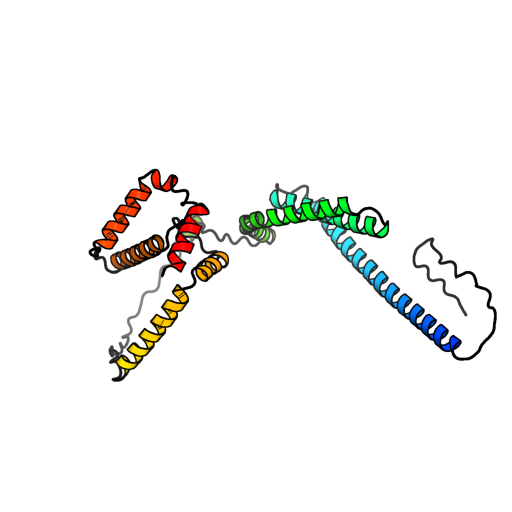M 605 N N . ALA A 1 79 ? 21.089 -16.804 8.153 1.00 53.72 79 ALA A N 1
ATOM 606 C CA . ALA A 1 79 ? 20.480 -16.541 9.462 1.00 53.72 79 ALA A CA 1
ATOM 607 C C . ALA A 1 79 ? 19.010 -16.086 9.384 1.00 53.72 79 ALA A C 1
ATOM 609 O O . ALA A 1 79 ? 18.396 -15.810 10.417 1.00 53.72 79 ALA A O 1
ATOM 610 N N . SER A 1 80 ? 18.435 -15.987 8.180 1.00 55.66 80 SER A N 1
ATOM 611 C CA . SER A 1 80 ? 17.074 -15.483 8.000 1.00 55.66 80 SER A CA 1
ATOM 612 C C . SER A 1 80 ? 16.049 -16.524 8.459 1.00 55.66 80 SER A C 1
ATOM 614 O O . SER A 1 80 ? 15.790 -17.519 7.785 1.00 55.66 80 SER A O 1
ATOM 616 N N . VAL A 1 81 ? 15.477 -16.289 9.643 1.00 59.78 81 VAL A N 1
ATOM 617 C CA . VAL A 1 81 ? 14.214 -16.900 10.068 1.00 59.78 81 VAL A CA 1
ATOM 618 C C . VAL A 1 81 ? 13.167 -16.558 9.013 1.00 59.78 81 VAL A C 1
ATOM 620 O O . VAL A 1 81 ? 13.071 -15.398 8.614 1.00 59.78 81 VAL A O 1
ATOM 623 N N . ASP A 1 82 ? 12.422 -17.572 8.572 1.00 62.44 82 ASP A N 1
ATOM 624 C CA . ASP A 1 82 ? 11.371 -17.469 7.558 1.00 62.44 82 ASP A CA 1
ATOM 625 C C . ASP A 1 82 ? 10.528 -16.202 7.787 1.00 62.44 82 ASP A C 1
ATOM 627 O O . ASP A 1 82 ? 9.889 -16.028 8.830 1.00 62.44 82 ASP A O 1
ATOM 631 N N . GLY A 1 83 ? 10.660 -15.247 6.865 1.00 69.50 83 GLY A N 1
ATOM 632 C CA . GLY A 1 83 ? 10.099 -13.909 7.000 1.00 69.50 83 GLY A CA 1
ATOM 633 C C . GLY A 1 83 ? 8.592 -13.882 6.745 1.00 69.50 83 GLY A C 1
ATOM 634 O O . GLY A 1 83 ? 7.897 -14.894 6.703 1.00 69.50 83 GLY A O 1
ATOM 635 N N . ILE A 1 84 ? 8.048 -12.687 6.516 1.00 79.31 84 ILE A N 1
ATOM 636 C CA . ILE A 1 84 ? 6.647 -12.561 6.100 1.00 79.31 84 ILE A CA 1
ATOM 637 C C . ILE A 1 84 ? 6.527 -13.035 4.642 1.00 79.31 84 ILE A C 1
ATOM 639 O O . ILE A 1 84 ? 6.927 -12.319 3.723 1.00 79.31 84 ILE A O 1
ATOM 643 N N . SER A 1 85 ? 5.913 -14.204 4.428 1.00 85.94 85 SER A N 1
ATOM 644 C CA . SER A 1 85 ? 5.695 -14.809 3.099 1.00 85.94 85 SER A CA 1
ATOM 645 C C . SER A 1 85 ? 5.057 -13.845 2.081 1.00 85.94 85 SER A C 1
ATOM 647 O O . SER A 1 85 ? 5.464 -13.797 0.919 1.00 85.94 85 SER A O 1
ATOM 649 N N . LEU A 1 86 ? 4.123 -12.986 2.517 1.00 88.44 86 LEU A N 1
ATOM 650 C CA . LEU A 1 86 ? 3.505 -11.973 1.649 1.00 88.44 86 LEU A CA 1
ATOM 651 C C . LEU A 1 86 ? 4.535 -11.005 1.045 1.00 88.44 86 LEU A C 1
ATOM 653 O O . LEU A 1 86 ? 4.437 -10.649 -0.129 1.00 88.44 86 LEU A O 1
ATOM 657 N N . LEU A 1 87 ? 5.527 -10.582 1.834 1.00 86.94 87 LEU A N 1
ATOM 658 C CA . LEU A 1 87 ? 6.541 -9.632 1.383 1.00 86.94 87 LEU A CA 1
ATOM 659 C C . LEU A 1 87 ? 7.484 -10.276 0.361 1.00 86.94 87 LEU A C 1
ATOM 661 O O . LEU A 1 87 ? 7.907 -9.616 -0.586 1.00 86.94 87 LEU A O 1
ATOM 665 N N . GLN A 1 88 ? 7.750 -11.576 0.498 1.00 86.88 88 GLN A N 1
ATOM 666 C CA . GLN A 1 88 ? 8.495 -12.338 -0.500 1.00 86.88 88 GLN A CA 1
ATOM 667 C C . GLN A 1 88 ? 7.746 -12.392 -1.838 1.00 86.88 88 GLN A C 1
ATOM 669 O O . GLN A 1 88 ? 8.334 -12.091 -2.876 1.00 86.88 88 GLN A O 1
ATOM 674 N N . VAL A 1 89 ? 6.443 -12.697 -1.821 1.00 89.94 89 VAL A N 1
ATOM 675 C CA . VAL A 1 89 ? 5.605 -12.678 -3.034 1.00 89.94 89 VAL A CA 1
ATOM 676 C C . VAL A 1 89 ? 5.614 -11.290 -3.672 1.00 89.94 89 VAL A C 1
ATOM 678 O O . VAL A 1 89 ? 5.840 -11.169 -4.874 1.00 89.94 89 VAL A O 1
ATOM 681 N N . ARG A 1 90 ? 5.452 -10.228 -2.871 1.00 90.81 90 ARG A N 1
ATOM 682 C CA . ARG A 1 90 ? 5.516 -8.843 -3.359 1.00 90.81 90 ARG A CA 1
ATOM 683 C C . ARG A 1 90 ? 6.852 -8.547 -4.043 1.00 90.81 90 ARG A C 1
ATOM 685 O O . ARG A 1 90 ? 6.862 -7.969 -5.128 1.00 90.81 90 ARG A O 1
ATOM 692 N N . ASN A 1 91 ? 7.965 -8.939 -3.427 1.00 89.00 91 ASN A N 1
ATOM 693 C CA . ASN A 1 91 ? 9.296 -8.729 -3.989 1.00 89.00 91 ASN A CA 1
ATOM 694 C C . ASN A 1 91 ? 9.468 -9.477 -5.316 1.00 89.00 91 ASN A C 1
ATOM 696 O O . ASN A 1 91 ? 9.967 -8.886 -6.270 1.00 89.00 91 ASN A O 1
ATOM 700 N N . HIS A 1 92 ? 8.991 -10.721 -5.423 1.00 90.38 92 HIS A N 1
ATOM 701 C CA . HIS A 1 92 ? 8.998 -11.456 -6.690 1.00 90.38 92 HIS A CA 1
ATOM 702 C C . HIS A 1 92 ? 8.157 -10.763 -7.770 1.00 90.38 92 HIS A C 1
ATOM 704 O O . HIS A 1 92 ? 8.663 -10.544 -8.868 1.00 90.38 92 HIS A O 1
ATOM 710 N N . CYS A 1 93 ? 6.938 -10.311 -7.451 1.00 92.44 93 CYS A N 1
ATOM 711 C CA . CYS A 1 93 ? 6.106 -9.562 -8.399 1.00 92.44 93 CYS A CA 1
ATOM 712 C C . CYS A 1 93 ? 6.763 -8.247 -8.851 1.00 92.44 93 CYS A C 1
ATOM 714 O O . CYS A 1 93 ? 6.622 -7.846 -10.004 1.00 92.44 93 CYS A O 1
ATOM 716 N N . LEU A 1 94 ? 7.480 -7.553 -7.959 1.00 91.31 94 LEU A N 1
ATOM 717 C CA . LEU A 1 94 ? 8.207 -6.328 -8.306 1.00 91.31 94 LEU A CA 1
ATOM 718 C C . LEU A 1 94 ? 9.400 -6.610 -9.227 1.00 91.31 94 LEU A C 1
ATOM 720 O O . LEU A 1 94 ? 9.638 -5.838 -10.152 1.00 91.31 94 LEU A O 1
ATOM 724 N N . VAL A 1 95 ? 10.128 -7.707 -9.007 1.00 90.81 95 VAL A N 1
ATOM 725 C CA . VAL A 1 95 ? 11.225 -8.126 -9.893 1.00 90.81 95 VAL A CA 1
ATOM 726 C C . VAL A 1 95 ? 10.687 -8.489 -11.276 1.00 90.81 95 VAL A C 1
ATOM 728 O O . VAL A 1 95 ? 11.198 -7.984 -12.272 1.00 90.81 95 VAL A O 1
ATOM 731 N N . GLU A 1 96 ? 9.608 -9.266 -11.344 1.00 93.69 96 GLU A N 1
ATOM 732 C CA . GLU A 1 96 ? 8.952 -9.628 -12.606 1.00 93.69 96 GLU A CA 1
ATOM 733 C C . GLU A 1 96 ? 8.396 -8.394 -13.346 1.00 93.69 96 GLU A C 1
ATOM 735 O O . GLU A 1 96 ? 8.466 -8.287 -14.574 1.00 93.69 96 GLU A O 1
ATOM 740 N N . TYR A 1 97 ? 7.894 -7.402 -12.602 1.00 94.81 97 TYR A N 1
ATOM 741 C CA . TYR A 1 97 ? 7.473 -6.114 -13.152 1.00 94.81 97 TYR A CA 1
ATOM 742 C C . TYR A 1 97 ? 8.649 -5.336 -13.764 1.00 94.81 97 TYR A C 1
ATOM 744 O O . TYR A 1 97 ? 8.524 -4.794 -14.864 1.00 94.81 97 TYR A O 1
ATOM 752 N N . LEU A 1 98 ? 9.802 -5.293 -13.085 1.00 91.44 98 LEU A N 1
ATOM 753 C CA . LEU A 1 98 ? 11.014 -4.648 -13.601 1.00 91.44 98 LEU A CA 1
ATOM 754 C C . LEU A 1 98 ? 11.566 -5.371 -14.836 1.00 91.44 98 LEU A C 1
ATOM 756 O O . LEU A 1 98 ? 11.963 -4.711 -15.796 1.00 91.44 98 LEU A O 1
ATOM 760 N N . GLU A 1 99 ? 11.540 -6.704 -14.846 1.00 92.56 99 GLU A N 1
ATOM 761 C CA . GLU A 1 99 ? 11.908 -7.515 -16.010 1.00 92.56 99 GLU A CA 1
ATOM 762 C C . GLU A 1 99 ? 10.993 -7.216 -17.205 1.00 92.56 99 GLU A C 1
ATOM 764 O O . GLU A 1 99 ? 11.467 -6.951 -18.312 1.00 92.56 99 GLU A O 1
ATOM 769 N N . SER A 1 100 ? 9.679 -7.164 -16.973 1.00 92.50 100 SER A N 1
ATOM 770 C CA . SER A 1 100 ? 8.689 -6.830 -18.002 1.00 92.50 100 SER A CA 1
ATOM 771 C C . SER A 1 100 ? 8.896 -5.415 -18.553 1.00 92.50 100 SER A C 1
ATOM 773 O O . SER A 1 100 ? 8.782 -5.193 -19.759 1.00 92.50 100 SER A O 1
ATOM 775 N N . LEU A 1 101 ? 9.268 -4.456 -17.698 1.00 92.44 101 LEU A N 1
ATOM 776 C CA . LEU A 1 101 ? 9.585 -3.087 -18.107 1.00 92.44 101 LEU A CA 1
ATOM 777 C C . LEU A 1 101 ? 10.877 -3.012 -18.939 1.00 92.44 101 LEU A C 1
ATOM 779 O O . LEU A 1 101 ? 10.933 -2.287 -19.935 1.00 92.44 101 LEU A O 1
ATOM 783 N N . ALA A 1 102 ? 11.903 -3.780 -18.569 1.00 91.44 102 ALA A N 1
ATOM 784 C CA . ALA A 1 102 ? 13.139 -3.883 -19.339 1.00 91.44 102 ALA A CA 1
ATOM 785 C C . ALA A 1 102 ? 12.891 -4.536 -20.710 1.00 91.44 102 ALA A C 1
ATOM 787 O O . ALA A 1 102 ? 13.352 -4.021 -21.731 1.00 91.44 102 ALA A O 1
ATOM 788 N N . SER A 1 103 ? 12.095 -5.609 -20.750 1.00 91.06 103 SER A N 1
ATOM 789 C CA . SER A 1 103 ? 11.647 -6.261 -21.986 1.00 91.06 103 SER A CA 1
ATOM 790 C C . SER A 1 103 ? 10.839 -5.306 -22.871 1.00 91.06 103 SER A C 1
ATOM 792 O O . SER A 1 103 ? 11.068 -5.219 -24.079 1.00 91.06 103 SER A O 1
ATOM 794 N N . TYR A 1 104 ? 9.960 -4.493 -22.281 1.00 93.56 104 TYR A N 1
ATOM 795 C CA . TYR A 1 104 ? 9.234 -3.439 -22.989 1.00 93.56 104 TYR A CA 1
ATOM 796 C C . TYR A 1 104 ? 10.173 -2.388 -23.609 1.00 93.56 104 TYR A C 1
ATOM 798 O O . TYR A 1 104 ? 10.009 -2.016 -24.770 1.00 93.56 104 TYR A O 1
ATOM 806 N N . GLY A 1 105 ? 11.190 -1.928 -22.874 1.00 90.38 105 GLY A N 1
ATOM 807 C CA . GLY A 1 105 ? 12.201 -1.011 -23.411 1.00 90.38 105 GLY A CA 1
ATOM 808 C C . GLY A 1 105 ? 13.011 -1.634 -24.553 1.00 90.38 105 GLY A C 1
ATOM 809 O O . GLY A 1 105 ? 13.191 -1.020 -25.604 1.00 90.38 105 GLY A O 1
ATOM 810 N N . ALA A 1 106 ? 13.441 -2.886 -24.391 1.00 90.00 106 ALA A N 1
ATOM 811 C CA . ALA A 1 106 ? 14.203 -3.610 -25.404 1.00 90.00 106 ALA A CA 1
ATOM 812 C C . ALA A 1 106 ? 13.389 -3.862 -26.687 1.00 90.00 106 ALA A C 1
ATOM 814 O O . ALA A 1 106 ? 13.896 -3.667 -27.793 1.00 90.00 106 ALA A O 1
ATOM 815 N N . THR A 1 107 ? 12.117 -4.250 -26.555 1.00 90.75 107 THR A N 1
ATOM 816 C CA . THR A 1 107 ? 11.202 -4.461 -27.691 1.00 90.75 107 THR A CA 1
ATOM 817 C C . THR A 1 107 ? 10.862 -3.153 -28.401 1.00 90.75 107 THR A C 1
ATOM 819 O O . THR A 1 107 ? 10.858 -3.132 -29.632 1.00 90.75 107 THR A O 1
ATOM 822 N N . ARG A 1 108 ? 10.689 -2.044 -27.662 1.00 87.94 108 ARG A N 1
ATOM 823 C CA . ARG A 1 108 ? 10.545 -0.684 -28.218 1.00 87.94 108 ARG A CA 1
ATOM 824 C C . ARG A 1 108 ? 11.750 -0.280 -29.066 1.00 87.94 108 ARG A C 1
ATOM 826 O O . ARG A 1 108 ? 11.560 0.213 -30.173 1.00 87.94 108 ARG A O 1
ATOM 833 N N . CYS A 1 109 ? 12.968 -0.514 -28.581 1.00 88.88 109 CYS A N 1
ATOM 834 C CA . CYS A 1 109 ? 14.191 -0.197 -29.324 1.00 88.88 109 CYS A CA 1
ATOM 835 C C . CYS A 1 109 ? 14.395 -1.099 -30.551 1.00 88.88 109 CYS A C 1
ATOM 837 O O . CYS A 1 109 ? 14.978 -0.665 -31.540 1.00 88.88 109 CYS A O 1
ATOM 839 N N . ARG A 1 110 ? 13.929 -2.353 -30.497 1.00 90.00 110 ARG A N 1
ATOM 840 C CA . ARG A 1 110 ? 14.063 -3.331 -31.589 1.00 90.00 110 ARG A CA 1
ATOM 841 C C . ARG A 1 110 ? 12.922 -3.257 -32.619 1.00 90.00 110 ARG A C 1
ATOM 843 O O . ARG A 1 110 ? 13.062 -3.814 -33.701 1.00 90.00 110 ARG A O 1
ATOM 850 N N . GLY A 1 111 ? 11.816 -2.582 -32.297 1.00 88.00 111 GLY A N 1
ATOM 851 C CA . GLY A 1 111 ? 10.631 -2.478 -33.158 1.00 88.00 111 GLY A CA 1
ATOM 852 C C . GLY A 1 111 ? 9.764 -3.744 -33.195 1.00 88.00 111 GLY A C 1
ATOM 853 O O . GLY A 1 111 ? 9.080 -3.982 -34.185 1.00 88.00 111 GLY A O 1
ATOM 854 N N . GLY A 1 112 ? 9.821 -4.576 -32.150 1.00 86.25 112 GLY A N 1
ATOM 855 C CA . GLY A 1 112 ? 9.028 -5.807 -32.049 1.00 86.25 112 GLY A CA 1
ATOM 856 C C . GLY A 1 112 ? 7.582 -5.569 -31.603 1.00 86.25 112 GLY A C 1
ATOM 857 O O . GLY A 1 112 ? 7.205 -4.458 -31.236 1.00 86.25 112 GLY A O 1
ATOM 858 N N . GLU A 1 113 ? 6.769 -6.627 -31.593 1.00 87.06 113 GLU A N 1
ATOM 859 C CA . GLU A 1 113 ? 5.403 -6.570 -31.061 1.00 87.06 113 GLU A CA 1
ATOM 860 C C . GLU A 1 113 ? 5.398 -6.365 -29.536 1.00 87.06 113 GLU A C 1
ATOM 862 O O . GLU A 1 113 ? 6.131 -7.027 -28.806 1.00 87.06 113 GLU A O 1
ATOM 867 N N . LEU A 1 114 ? 4.546 -5.458 -29.041 1.00 87.00 114 LEU A N 1
ATOM 868 C CA . LEU A 1 114 ? 4.543 -5.038 -27.632 1.00 87.00 114 LEU A CA 1
ATOM 869 C C . LEU A 1 114 ? 3.482 -5.731 -26.764 1.00 87.00 114 LEU A C 1
ATOM 871 O O . LEU A 1 114 ? 3.388 -5.426 -25.579 1.00 87.00 114 LEU A O 1
ATOM 875 N N . LYS A 1 115 ? 2.659 -6.623 -27.322 1.00 88.12 115 LYS A N 1
ATOM 876 C CA . LYS A 1 115 ? 1.496 -7.178 -26.606 1.00 88.12 115 LYS A CA 1
ATOM 877 C C . LYS A 1 115 ? 1.904 -7.984 -25.368 1.00 88.12 115 LYS A C 1
ATOM 879 O O . LYS A 1 115 ? 1.463 -7.667 -24.273 1.00 88.12 115 LYS A O 1
ATOM 884 N N . ASP A 1 116 ? 2.828 -8.930 -25.529 1.00 88.12 116 ASP A N 1
ATOM 885 C CA . ASP A 1 116 ? 3.293 -9.807 -24.442 1.00 88.12 116 ASP A CA 1
ATOM 886 C C . ASP A 1 116 ? 3.872 -9.053 -23.219 1.00 88.12 116 ASP A C 1
ATOM 888 O O . ASP A 1 116 ? 3.404 -9.286 -22.101 1.00 88.12 116 ASP A O 1
ATOM 892 N N . PRO A 1 117 ? 4.827 -8.107 -23.363 1.00 90.19 117 PRO A N 1
ATOM 893 C CA . PRO A 1 117 ? 5.340 -7.370 -22.207 1.00 90.19 117 PRO A CA 1
ATOM 894 C C . PRO A 1 117 ? 4.295 -6.437 -21.580 1.00 90.19 117 PRO A C 1
ATOM 896 O O . PRO A 1 117 ? 4.349 -6.205 -20.374 1.00 90.19 117 PRO A O 1
ATOM 899 N N . ILE A 1 118 ? 3.341 -5.909 -22.358 1.00 92.25 118 ILE A N 1
ATOM 900 C CA . ILE A 1 118 ? 2.256 -5.071 -21.826 1.00 92.25 118 ILE A CA 1
ATOM 901 C C . ILE A 1 118 ? 1.293 -5.911 -20.986 1.00 92.25 118 ILE A C 1
ATOM 903 O O . ILE A 1 118 ? 0.946 -5.493 -19.882 1.00 92.25 118 ILE A O 1
ATOM 907 N N . ASP A 1 119 ? 0.900 -7.088 -21.469 1.00 93.94 119 ASP A N 1
ATOM 908 C CA . ASP A 1 119 ? -0.030 -7.964 -20.757 1.00 93.94 119 ASP A CA 1
ATOM 909 C C . ASP A 1 119 ? 0.553 -8.378 -19.398 1.00 93.94 119 ASP A C 1
ATOM 911 O O . ASP A 1 119 ? -0.106 -8.196 -18.373 1.00 93.94 119 ASP A O 1
ATOM 915 N N . LYS A 1 120 ? 1.828 -8.794 -19.363 1.00 92.38 120 LYS A N 1
ATOM 916 C CA . LYS A 1 120 ? 2.563 -9.100 -18.118 1.00 92.38 120 LYS A CA 1
ATOM 917 C C . LYS A 1 120 ? 2.653 -7.903 -17.169 1.00 92.38 120 LYS A C 1
ATOM 919 O O . LYS A 1 120 ? 2.547 -8.041 -15.950 1.00 92.38 120 LYS A O 1
ATOM 924 N N . LEU A 1 121 ? 2.830 -6.697 -17.709 1.00 93.69 121 LEU A N 1
ATOM 925 C CA . LEU A 1 121 ? 2.895 -5.479 -16.904 1.00 93.69 121 LEU A CA 1
ATOM 926 C C . LEU A 1 121 ? 1.545 -5.169 -16.243 1.00 93.69 121 LEU A C 1
ATOM 928 O O . LEU A 1 121 ? 1.495 -4.813 -15.063 1.00 93.69 121 LEU A O 1
ATOM 932 N N . VAL A 1 122 ? 0.451 -5.323 -16.993 1.00 95.25 122 VAL A N 1
ATOM 933 C CA . VAL A 1 122 ? -0.914 -5.112 -16.498 1.00 95.25 122 VAL A CA 1
ATOM 934 C C . VAL A 1 122 ? -1.279 -6.172 -15.461 1.00 95.25 122 VAL A C 1
ATOM 936 O O . VAL A 1 122 ? -1.787 -5.815 -14.398 1.00 95.25 122 VAL A O 1
ATOM 939 N N . THR A 1 123 ? -0.968 -7.450 -15.699 1.00 93.94 123 THR A N 1
ATOM 940 C CA . THR A 1 123 ? -1.236 -8.520 -14.724 1.00 93.94 123 THR A CA 1
ATOM 941 C C . THR A 1 123 ? -0.478 -8.287 -13.422 1.00 93.94 123 THR A C 1
ATOM 943 O O . THR A 1 123 ? -1.092 -8.290 -12.353 1.00 93.94 123 THR A O 1
ATOM 946 N N . ASN A 1 124 ? 0.822 -7.985 -13.495 1.00 93.19 124 ASN A N 1
ATOM 947 C CA . ASN A 1 124 ? 1.638 -7.690 -12.317 1.00 93.19 124 ASN A CA 1
ATOM 948 C C . ASN A 1 124 ? 1.141 -6.442 -11.582 1.00 93.19 124 ASN A C 1
ATOM 950 O O . ASN A 1 124 ? 1.105 -6.418 -10.349 1.00 93.19 124 ASN A O 1
ATOM 954 N N . ARG A 1 125 ? 0.651 -5.430 -12.309 1.00 94.19 125 ARG A N 1
ATOM 955 C CA . ARG A 1 125 ? 0.017 -4.261 -11.694 1.00 94.19 125 ARG A CA 1
ATOM 956 C C . ARG A 1 125 ? -1.251 -4.630 -10.924 1.00 94.19 125 ARG A C 1
ATOM 958 O O . ARG A 1 125 ? -1.409 -4.188 -9.785 1.00 94.19 125 ARG A O 1
ATOM 965 N N . CYS A 1 126 ? -2.124 -5.446 -11.510 1.00 94.31 126 CYS A N 1
ATOM 966 C CA . CYS A 1 126 ? -3.331 -5.921 -10.842 1.00 94.31 126 CYS A CA 1
ATOM 967 C C . CYS A 1 126 ? -2.995 -6.726 -9.580 1.00 94.31 126 CYS A C 1
ATOM 969 O O . CYS A 1 126 ? -3.611 -6.505 -8.538 1.00 94.31 126 CYS A O 1
ATOM 971 N N . ILE A 1 127 ? -1.994 -7.610 -9.640 1.00 94.38 127 ILE A N 1
ATOM 972 C CA . ILE A 1 127 ? -1.542 -8.401 -8.486 1.00 94.38 127 ILE A CA 1
ATOM 973 C C . ILE A 1 127 ? -1.056 -7.481 -7.359 1.00 94.38 127 ILE A C 1
ATOM 975 O O . ILE A 1 127 ? -1.505 -7.616 -6.220 1.00 94.38 127 ILE A O 1
ATOM 979 N N . ILE A 1 128 ? -0.219 -6.485 -7.667 1.00 93.19 128 ILE A N 1
ATOM 980 C CA . ILE A 1 128 ? 0.276 -5.518 -6.673 1.00 93.19 128 ILE A CA 1
ATOM 981 C C . ILE A 1 128 ? -0.882 -4.747 -6.021 1.00 93.19 128 ILE A C 1
ATOM 983 O O . ILE A 1 128 ? -0.869 -4.512 -4.814 1.00 93.19 128 ILE A O 1
ATOM 987 N N . GLU A 1 129 ? -1.913 -4.373 -6.779 1.00 93.06 129 GLU A N 1
ATOM 988 C CA . GLU A 1 129 ? -3.098 -3.709 -6.223 1.00 93.06 129 GLU A CA 1
ATOM 989 C C . GLU A 1 129 ? -3.908 -4.614 -5.290 1.00 93.06 129 GLU A C 1
ATOM 991 O O . GLU A 1 129 ? -4.449 -4.126 -4.296 1.00 93.06 129 GLU A O 1
ATOM 996 N N . LYS A 1 130 ? -3.944 -5.925 -5.552 1.00 92.88 130 LYS A N 1
ATOM 997 C CA . LYS A 1 130 ? -4.574 -6.909 -4.659 1.00 92.88 130 LYS A CA 1
ATOM 998 C C . LYS A 1 130 ? -3.757 -7.205 -3.406 1.00 92.88 130 LYS A C 1
ATOM 1000 O O . LYS A 1 130 ? -4.348 -7.525 -2.379 1.00 92.88 130 LYS A O 1
ATOM 1005 N N . ILE A 1 131 ? -2.436 -7.054 -3.456 1.00 92.50 131 ILE A N 1
ATOM 1006 C CA . ILE A 1 131 ? -1.558 -7.233 -2.292 1.00 92.50 131 ILE A CA 1
ATOM 1007 C C . ILE A 1 131 ? -1.703 -6.070 -1.290 1.00 92.50 131 ILE A C 1
ATOM 1009 O O . ILE A 1 131 ? -1.678 -6.303 -0.084 1.00 92.50 131 ILE A O 1
ATOM 1013 N N . LYS A 1 132 ? -1.947 -4.833 -1.750 1.00 90.56 132 LYS A N 1
ATOM 1014 C CA . LYS A 1 132 ? -2.090 -3.637 -0.886 1.00 90.56 132 LYS A CA 1
ATOM 1015 C C . LYS A 1 132 ? -3.015 -3.791 0.338 1.00 90.56 132 LYS A C 1
ATOM 1017 O O . LYS A 1 132 ? -2.595 -3.408 1.429 1.00 90.56 132 LYS A O 1
ATOM 1022 N N . PRO A 1 133 ? -4.258 -4.302 0.229 1.00 93.69 133 PRO A N 1
ATOM 1023 C CA . PRO A 1 133 ? -5.112 -4.484 1.405 1.00 93.69 133 PRO A CA 1
ATOM 1024 C C . PRO A 1 133 ? -4.547 -5.502 2.407 1.00 93.69 133 PRO A C 1
ATOM 1026 O O . PRO A 1 133 ? -4.680 -5.296 3.611 1.00 93.69 133 PRO A O 1
ATOM 1029 N N . LEU A 1 134 ? -3.881 -6.563 1.937 1.00 90.31 134 LEU A N 1
ATOM 1030 C CA . LEU A 1 134 ? -3.236 -7.555 2.806 1.00 90.31 134 LEU A CA 1
ATOM 1031 C C . LEU A 1 134 ? -2.030 -6.954 3.535 1.00 90.31 134 LEU A C 1
ATOM 1033 O O . LEU A 1 134 ? -1.828 -7.205 4.720 1.00 90.31 134 LEU A O 1
ATOM 1037 N N . GLU A 1 135 ? -1.269 -6.093 2.861 1.00 88.81 135 GLU A N 1
ATOM 1038 C CA . GLU A 1 135 ? -0.201 -5.325 3.503 1.00 88.81 135 GLU A CA 1
ATOM 1039 C C . GLU A 1 135 ? -0.743 -4.402 4.586 1.00 88.81 135 GLU A C 1
ATOM 1041 O O . GLU A 1 135 ? -0.171 -4.351 5.669 1.00 88.81 135 GLU A O 1
ATOM 1046 N N . LYS A 1 136 ? -1.882 -3.740 4.343 1.00 90.50 136 LYS A N 1
ATOM 1047 C CA . LYS A 1 136 ? -2.528 -2.898 5.358 1.00 90.50 136 LYS A CA 1
ATOM 1048 C C . LYS A 1 136 ? -2.890 -3.708 6.608 1.00 90.50 136 LYS A C 1
ATOM 1050 O O . LYS A 1 136 ? -2.659 -3.242 7.719 1.00 90.50 136 LYS A O 1
ATOM 1055 N N . GLN A 1 137 ? -3.394 -4.933 6.442 1.00 89.88 137 GLN A N 1
ATOM 1056 C CA . GLN A 1 137 ? -3.695 -5.829 7.566 1.00 89.88 137 GLN A CA 1
ATOM 1057 C C . GLN A 1 137 ? -2.437 -6.252 8.342 1.00 89.88 137 GLN A C 1
ATOM 1059 O O . GLN A 1 137 ? -2.479 -6.377 9.565 1.00 89.88 137 GLN A O 1
ATOM 1064 N N . LEU A 1 138 ? -1.311 -6.448 7.651 1.00 87.12 138 LEU A N 1
ATOM 1065 C CA . LEU A 1 138 ? -0.036 -6.846 8.257 1.00 87.12 138 LEU A CA 1
ATOM 1066 C C . LEU A 1 138 ? 0.863 -5.666 8.650 1.00 87.12 138 LEU A C 1
ATOM 1068 O O . LEU A 1 138 ? 1.933 -5.887 9.217 1.00 87.12 138 LEU A O 1
ATOM 1072 N N . GLN A 1 139 ? 0.438 -4.422 8.411 1.00 89.19 139 GLN A N 1
ATOM 1073 C CA . GLN A 1 139 ? 1.253 -3.224 8.617 1.00 89.19 139 GLN A CA 1
ATOM 1074 C C . GLN A 1 139 ? 1.797 -3.137 10.043 1.00 89.19 139 GLN A C 1
ATOM 1076 O O . GLN A 1 139 ? 2.961 -2.801 10.242 1.00 89.19 139 GLN A O 1
ATOM 1081 N N . TYR A 1 140 ? 0.979 -3.495 11.036 1.00 88.38 140 TYR A N 1
ATOM 1082 C CA . TYR A 1 140 ? 1.411 -3.536 12.431 1.00 88.38 140 TYR A CA 1
ATOM 1083 C C . TYR A 1 140 ? 2.558 -4.529 12.647 1.00 88.38 140 TYR A C 1
ATOM 1085 O O . TYR A 1 140 ? 3.536 -4.205 13.312 1.00 88.38 140 TYR A O 1
ATOM 1093 N N . GLN A 1 141 ? 2.462 -5.728 12.067 1.00 87.25 141 GLN A N 1
ATOM 1094 C CA . GLN A 1 141 ? 3.500 -6.749 12.199 1.00 87.25 141 GLN A CA 1
ATOM 1095 C C . GLN A 1 141 ? 4.788 -6.295 11.510 1.00 87.25 141 GLN A C 1
ATOM 1097 O O . GLN A 1 141 ? 5.851 -6.371 12.114 1.00 87.25 141 GLN A O 1
ATOM 1102 N N . ILE A 1 142 ? 4.683 -5.746 10.295 1.00 87.31 142 ILE A N 1
ATOM 1103 C CA . ILE A 1 142 ? 5.821 -5.198 9.543 1.00 87.31 142 ILE A CA 1
ATOM 1104 C C . ILE A 1 142 ? 6.509 -4.083 10.343 1.00 87.31 142 ILE A C 1
ATOM 1106 O O . ILE A 1 142 ? 7.723 -4.124 10.530 1.00 87.31 142 ILE A O 1
ATOM 1110 N N . ASN A 1 143 ? 5.739 -3.124 10.864 1.00 89.00 143 ASN A N 1
ATOM 1111 C CA . ASN A 1 143 ? 6.267 -2.026 11.675 1.00 89.00 143 ASN A CA 1
ATOM 1112 C C . ASN A 1 143 ? 6.932 -2.547 12.952 1.00 89.00 143 ASN A C 1
ATOM 1114 O O . ASN A 1 143 ? 8.024 -2.107 13.295 1.00 89.00 143 ASN A O 1
ATOM 1118 N N . LYS A 1 144 ? 6.323 -3.539 13.609 1.00 84.44 144 LYS A N 1
ATOM 1119 C CA . LYS A 1 144 ? 6.884 -4.169 14.804 1.00 84.44 144 LYS A CA 1
ATOM 1120 C C . LYS A 1 144 ? 8.215 -4.864 14.512 1.00 84.44 144 LYS A C 1
ATOM 1122 O O . LYS A 1 144 ? 9.162 -4.687 15.269 1.00 84.44 144 LYS A O 1
ATOM 1127 N N . TYR A 1 145 ? 8.318 -5.635 13.429 1.00 82.88 145 TYR A N 1
ATOM 1128 C CA . TYR A 1 145 ? 9.587 -6.263 13.044 1.00 82.88 145 TYR A CA 1
ATOM 1129 C C . TYR A 1 145 ? 10.654 -5.223 12.684 1.00 82.88 145 TYR A C 1
ATOM 1131 O O . TYR A 1 145 ? 11.804 -5.379 13.083 1.00 82.88 145 TYR A O 1
ATOM 1139 N N . ALA A 1 146 ? 10.270 -4.128 12.024 1.00 85.00 146 ALA A N 1
ATOM 1140 C CA . ALA A 1 146 ? 11.180 -3.025 11.723 1.00 85.00 146 ALA A CA 1
ATOM 1141 C C . ALA A 1 146 ? 11.661 -2.281 12.986 1.00 85.00 146 ALA A C 1
ATOM 1143 O O . ALA A 1 146 ? 12.790 -1.797 13.032 1.00 85.00 146 ALA A O 1
ATOM 1144 N N . GLU A 1 147 ? 10.825 -2.167 14.019 1.00 84.94 147 GLU A N 1
ATOM 1145 C CA . GLU A 1 147 ? 11.213 -1.607 15.321 1.00 84.94 147 GLU A CA 1
ATOM 1146 C C . GLU A 1 147 ? 12.149 -2.542 16.097 1.00 84.94 147 GLU A C 1
ATOM 1148 O O . GLU A 1 147 ? 13.116 -2.072 16.701 1.00 84.94 147 GLU A O 1
ATOM 1153 N N . ILE A 1 148 ? 11.910 -3.858 16.020 1.00 81.38 148 ILE A N 1
ATOM 1154 C CA . ILE A 1 148 ? 12.791 -4.886 16.593 1.00 81.38 148 ILE A CA 1
ATOM 1155 C C . ILE A 1 148 ? 14.166 -4.856 15.915 1.00 81.38 148 ILE A C 1
ATOM 1157 O O . ILE A 1 148 ? 15.175 -4.859 16.614 1.00 81.38 148 ILE A O 1
ATOM 1161 N N . GLU A 1 149 ? 14.226 -4.763 14.582 1.00 77.62 149 GLU A N 1
ATOM 1162 C CA . GLU A 1 149 ? 15.486 -4.645 13.826 1.00 77.62 149 GLU A CA 1
ATOM 1163 C C . GLU A 1 149 ? 16.280 -3.393 14.236 1.00 77.62 149 GLU A C 1
ATOM 1165 O O . GLU A 1 149 ? 17.502 -3.431 14.362 1.00 77.62 149 GLU A O 1
ATOM 1170 N N . LYS A 1 150 ? 15.583 -2.286 14.518 1.00 83.50 150 LYS A N 1
ATOM 1171 C CA . LYS A 1 150 ? 16.191 -1.044 15.021 1.00 83.50 150 LYS A CA 1
ATOM 1172 C C . LYS A 1 150 ? 16.609 -1.115 16.497 1.00 83.50 150 LYS A C 1
ATOM 1174 O O . LYS A 1 150 ? 17.194 -0.155 16.990 1.00 83.50 150 LYS A O 1
ATOM 1179 N N . GLY A 1 151 ? 16.309 -2.208 17.205 1.00 75.81 151 GLY A N 1
ATOM 1180 C CA . GLY A 1 151 ? 16.642 -2.404 18.619 1.00 75.81 151 GLY A CA 1
ATOM 1181 C C . GLY A 1 151 ? 15.733 -1.661 19.605 1.00 75.81 151 GLY A C 1
ATOM 1182 O O . GLY A 1 151 ? 16.042 -1.602 20.793 1.00 75.81 151 GLY A O 1
ATOM 1183 N N . ASN A 1 152 ? 14.606 -1.102 19.150 1.00 68.56 152 ASN A N 1
ATOM 1184 C CA . ASN A 1 152 ? 13.661 -0.373 19.997 1.00 68.56 152 ASN A CA 1
ATOM 1185 C C . ASN A 1 152 ? 12.585 -1.336 20.524 1.00 68.56 152 ASN A C 1
ATOM 1187 O O . ASN A 1 152 ? 11.462 -1.391 20.031 1.00 68.56 152 ASN A O 1
ATOM 1191 N N . THR A 1 153 ? 12.919 -2.135 21.537 1.00 61.38 153 THR A N 1
ATOM 1192 C CA . THR A 1 153 ? 11.981 -3.096 22.140 1.00 61.38 153 THR A CA 1
ATOM 1193 C C . THR A 1 153 ? 11.083 -2.426 23.184 1.00 61.38 153 THR A C 1
ATOM 1195 O O . THR A 1 153 ? 11.133 -2.762 24.366 1.00 61.38 153 THR A O 1
ATOM 1198 N N . GLN A 1 154 ? 10.259 -1.460 22.777 1.00 61.16 154 GLN A N 1
ATOM 1199 C CA . GLN A 1 154 ? 9.156 -0.997 23.621 1.00 61.16 154 GLN A CA 1
ATOM 1200 C C . GLN A 1 154 ? 7.940 -1.870 23.317 1.00 61.16 154 GLN A C 1
ATOM 1202 O O . GLN A 1 154 ? 7.243 -1.703 22.320 1.00 61.16 154 GLN A O 1
ATOM 1207 N N . ASN A 1 155 ? 7.711 -2.879 24.155 1.00 57.91 155 ASN A N 1
ATOM 1208 C CA . ASN A 1 155 ? 6.519 -3.709 24.062 1.00 57.91 155 ASN A CA 1
ATOM 1209 C C . ASN A 1 155 ? 5.291 -2.854 24.424 1.00 57.91 155 ASN A C 1
ATOM 1211 O O . ASN A 1 155 ? 4.942 -2.734 25.589 1.00 57.91 155 ASN A O 1
ATOM 1215 N N . TYR A 1 156 ? 4.599 -2.290 23.431 1.00 57.97 156 TYR A N 1
ATOM 1216 C CA . TYR A 1 156 ? 3.361 -1.510 23.624 1.00 57.97 156 TYR A CA 1
ATOM 1217 C C . TYR A 1 156 ? 2.134 -2.350 24.032 1.00 57.97 156 TYR A C 1
ATOM 1219 O O . TYR A 1 156 ? 1.007 -1.861 24.052 1.00 57.97 156 TYR A O 1
ATOM 1227 N N . ARG A 1 157 ? 2.331 -3.633 24.354 1.00 62.50 157 ARG A N 1
ATOM 1228 C CA . ARG A 1 157 ? 1.329 -4.450 25.038 1.00 62.50 157 ARG A CA 1
ATOM 1229 C C . ARG A 1 157 ? 1.612 -4.384 26.530 1.00 62.50 157 ARG A C 1
ATOM 1231 O O . ARG A 1 157 ? 2.744 -4.628 26.936 1.00 62.50 157 ARG A O 1
ATOM 1238 N N . ALA A 1 158 ? 0.582 -4.103 27.325 1.00 61.59 158 ALA A N 1
ATOM 1239 C CA . ALA A 1 158 ? 0.673 -4.205 28.774 1.00 61.59 158 ALA A CA 1
ATOM 1240 C C . ALA A 1 158 ? 1.204 -5.599 29.144 1.00 61.59 158 ALA A C 1
ATOM 1242 O O . ALA A 1 158 ? 0.584 -6.609 28.807 1.00 61.59 158 ALA A O 1
ATOM 1243 N N . ASN A 1 159 ? 2.374 -5.643 29.784 1.00 60.84 159 ASN A N 1
ATOM 1244 C CA . ASN A 1 159 ? 2.926 -6.865 30.344 1.00 60.84 159 ASN A CA 1
ATOM 1245 C C . ASN A 1 159 ? 2.514 -6.912 31.824 1.00 60.84 159 ASN A C 1
ATOM 1247 O O . ASN A 1 159 ? 3.105 -6.180 32.622 1.00 60.84 159 ASN A O 1
ATOM 1251 N N . PRO A 1 160 ? 1.487 -7.695 32.204 1.00 65.25 160 PRO A N 1
ATOM 1252 C CA . PRO A 1 160 ? 0.960 -7.689 33.570 1.00 65.25 160 PRO A CA 1
ATOM 1253 C C . PRO A 1 160 ? 2.009 -8.110 34.612 1.00 65.25 160 PRO A C 1
ATOM 1255 O O . PRO A 1 160 ? 1.947 -7.658 35.750 1.00 65.25 160 PRO A O 1
ATOM 1258 N N . ASP A 1 161 ? 3.018 -8.884 34.205 1.00 67.75 161 ASP A N 1
ATOM 1259 C CA . ASP A 1 161 ? 4.131 -9.326 35.056 1.00 67.75 161 ASP A CA 1
ATOM 1260 C C . ASP A 1 161 ? 5.061 -8.175 35.481 1.00 67.75 161 ASP A C 1
ATOM 1262 O O . ASP A 1 161 ? 5.598 -8.164 36.586 1.00 67.75 161 ASP A O 1
ATOM 1266 N N . SER A 1 162 ? 5.204 -7.142 34.642 1.00 65.38 162 SER A N 1
ATOM 1267 C CA . SER A 1 162 ? 6.044 -5.977 34.953 1.00 65.38 162 SER A CA 1
ATOM 1268 C C . SER A 1 162 ? 5.409 -5.047 35.994 1.00 65.38 162 SER A C 1
ATOM 1270 O O . SER A 1 162 ? 6.121 -4.262 36.616 1.00 65.38 162 SER A O 1
ATOM 1272 N N . MET A 1 163 ? 4.086 -5.121 36.190 1.00 58.72 163 MET A N 1
ATOM 1273 C CA . MET A 1 163 ? 3.353 -4.305 37.167 1.00 58.72 163 MET A CA 1
ATOM 1274 C C . MET A 1 163 ? 3.459 -4.871 38.591 1.00 58.72 163 MET A C 1
ATOM 1276 O O . MET A 1 163 ? 3.430 -4.117 39.564 1.00 58.72 163 MET A O 1
ATOM 1280 N N . LEU A 1 164 ? 3.635 -6.189 38.719 1.00 61.97 164 LEU A N 1
ATOM 1281 C CA . LEU A 1 164 ? 3.843 -6.870 40.002 1.00 61.97 164 LEU A CA 1
ATOM 1282 C C . LEU A 1 164 ? 5.187 -6.499 40.651 1.00 61.97 164 LEU A C 1
ATOM 1284 O O . LEU A 1 164 ? 5.303 -6.529 41.870 1.00 61.97 164 LEU A O 1
ATOM 1288 N N . GLN A 1 165 ? 6.174 -6.078 39.857 1.00 58.44 165 GLN A N 1
ATOM 1289 C CA . GLN A 1 165 ? 7.501 -5.689 40.345 1.00 58.44 165 GLN A CA 1
ATOM 1290 C C . GLN A 1 165 ? 7.584 -4.229 40.824 1.00 58.44 165 GLN A C 1
ATOM 1292 O O . GLN A 1 165 ? 8.463 -3.879 41.605 1.00 58.44 165 GLN A O 1
ATOM 1297 N N . SER A 1 166 ? 6.653 -3.370 40.396 1.00 53.41 166 SER A N 1
ATOM 1298 C CA . SER A 1 166 ? 6.604 -1.948 40.775 1.00 53.41 166 SER A CA 1
ATOM 1299 C C . SER A 1 166 ? 5.836 -1.658 42.075 1.00 53.41 166 SER A C 1
ATOM 1301 O O . SER A 1 166 ? 5.679 -0.497 42.444 1.00 53.41 166 SER A O 1
ATOM 1303 N N . GLY A 1 167 ? 5.339 -2.686 42.773 1.00 51.41 167 GLY A N 1
ATOM 1304 C CA . GLY A 1 167 ? 4.479 -2.543 43.955 1.00 51.41 167 GLY A CA 1
ATOM 1305 C C . GLY A 1 167 ? 5.184 -2.261 45.291 1.00 51.41 167 GLY A C 1
ATOM 1306 O O . GLY A 1 167 ? 4.496 -2.027 46.279 1.00 51.41 167 GLY A O 1
ATOM 1307 N N . GLU A 1 168 ? 6.520 -2.272 45.358 1.00 44.81 168 GLU A N 1
ATOM 1308 C CA . GLU A 1 168 ? 7.258 -2.227 46.639 1.00 44.81 168 GLU A CA 1
ATOM 1309 C C . GLU A 1 168 ? 7.867 -0.859 47.009 1.00 44.81 168 GLU A C 1
ATOM 1311 O O . GLU A 1 168 ? 8.529 -0.740 48.038 1.00 44.81 168 GLU A O 1
ATOM 1316 N N . GLN A 1 169 ? 7.638 0.206 46.233 1.00 42.59 169 GLN A N 1
ATOM 1317 C CA . GLN A 1 169 ? 8.205 1.531 46.531 1.00 42.59 169 GLN A CA 1
ATOM 1318 C C . GLN A 1 169 ? 7.178 2.660 46.421 1.00 42.59 169 GLN A C 1
ATOM 1320 O O . GLN A 1 169 ? 7.208 3.442 45.477 1.00 42.59 169 GLN A O 1
ATOM 1325 N N . ALA A 1 170 ? 6.291 2.784 47.413 1.00 36.28 170 ALA A N 1
ATOM 1326 C CA . ALA A 1 170 ? 5.574 4.039 47.660 1.00 36.28 170 ALA A CA 1
ATOM 1327 C C . ALA A 1 170 ? 4.927 4.090 49.056 1.00 36.28 170 ALA A C 1
ATOM 1329 O O . ALA A 1 170 ? 3.714 3.945 49.179 1.00 36.28 170 ALA A O 1
ATOM 1330 N N . GLN A 1 171 ? 5.705 4.364 50.109 1.00 33.44 171 GLN A N 1
ATOM 1331 C CA . GLN A 1 171 ? 5.166 4.899 51.368 1.00 33.44 171 GLN A CA 1
ATOM 1332 C C . GLN A 1 171 ? 6.159 5.878 52.005 1.00 33.44 171 GLN A C 1
ATOM 1334 O O . GLN A 1 171 ? 7.188 5.450 52.515 1.00 33.44 171 GLN A O 1
ATOM 1339 N N . GLN A 1 172 ? 5.827 7.177 51.977 1.00 31.64 172 GLN A N 1
ATOM 1340 C CA . GLN A 1 172 ? 5.813 8.105 53.128 1.00 31.64 172 GLN A CA 1
ATOM 1341 C C . GLN A 1 172 ? 5.777 9.571 52.664 1.00 31.64 172 GLN A C 1
ATOM 1343 O O . GLN A 1 172 ? 6.727 10.042 52.048 1.00 31.64 172 GLN A O 1
ATOM 1348 N N . ALA A 1 173 ? 4.704 10.288 53.022 1.00 28.75 173 ALA A N 1
ATOM 1349 C CA . ALA A 1 173 ? 4.731 11.673 53.516 1.00 28.75 173 ALA A CA 1
ATOM 1350 C C . ALA A 1 173 ? 3.295 12.128 53.853 1.00 28.75 173 ALA A C 1
ATOM 1352 O O . ALA A 1 173 ? 2.530 12.514 52.972 1.00 28.75 173 ALA A O 1
ATOM 1353 N N . GLU A 1 174 ? 2.931 12.081 55.137 1.00 34.00 174 GLU A N 1
ATOM 1354 C CA . GLU A 1 174 ? 1.806 12.848 55.683 1.00 34.00 174 GLU A CA 1
ATOM 1355 C C . GLU A 1 174 ? 2.277 14.233 56.158 1.00 34.00 174 GLU A C 1
ATOM 1357 O O . GLU A 1 174 ? 3.375 14.362 56.699 1.00 34.00 174 GLU A O 1
ATOM 1362 N N . GLY A 1 175 ? 1.387 15.230 56.056 1.0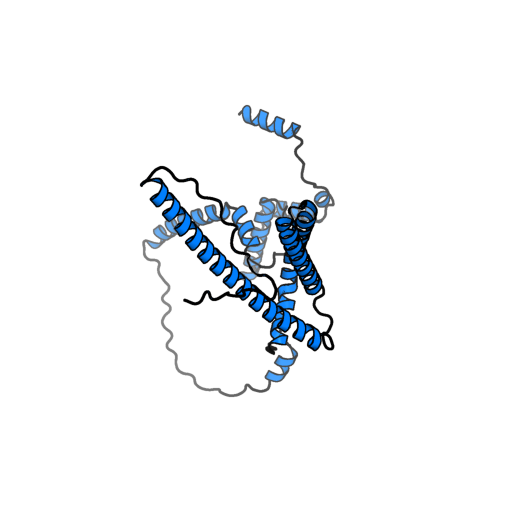0 34.31 175 GLY A N 1
ATOM 1363 C CA . GLY A 1 175 ? 1.338 16.365 56.985 1.00 34.31 175 GLY A CA 1
ATOM 1364 C C . GLY A 1 175 ? 1.299 17.761 56.354 1.00 34.31 175 GLY A C 1
ATOM 1365 O O . GLY A 1 175 ? 2.336 18.297 55.991 1.00 34.31 175 GLY A O 1
ATOM 1366 N N . MET A 1 176 ? 0.114 18.388 56.299 1.00 35.03 176 MET A N 1
ATOM 1367 C CA . MET A 1 176 ? -0.233 19.614 57.056 1.00 35.03 176 MET A CA 1
ATOM 1368 C C . MET A 1 176 ? -1.498 20.288 56.503 1.00 35.03 176 MET A C 1
ATOM 1370 O O . MET A 1 176 ? -1.584 20.665 55.338 1.00 35.03 176 MET A O 1
ATOM 1374 N N . VAL A 1 177 ? -2.475 20.481 57.389 1.00 49.91 177 VAL A N 1
ATOM 1375 C CA . VAL A 1 177 ? -3.717 21.220 57.146 1.00 49.91 177 VAL A CA 1
ATOM 1376 C C . VAL A 1 177 ? -3.402 22.717 57.083 1.00 49.91 177 VAL A C 1
ATOM 1378 O O . VAL A 1 177 ? -2.981 23.298 58.081 1.00 49.91 177 VAL A O 1
ATOM 1381 N N . SER A 1 178 ? -3.639 23.355 55.933 1.00 44.66 178 SER A N 1
ATOM 1382 C CA . SER A 1 178 ? -3.715 24.815 55.825 1.00 44.66 178 SER A CA 1
ATOM 1383 C C . SER A 1 178 ? -5.155 25.220 55.497 1.00 44.66 178 SER A C 1
ATOM 1385 O O . SER A 1 178 ? -5.809 24.644 54.622 1.00 44.66 178 SER A O 1
ATOM 1387 N N . ALA A 1 179 ? -5.690 26.170 56.266 1.00 60.28 179 ALA A N 1
ATOM 1388 C CA . ALA A 1 179 ? -7.044 26.685 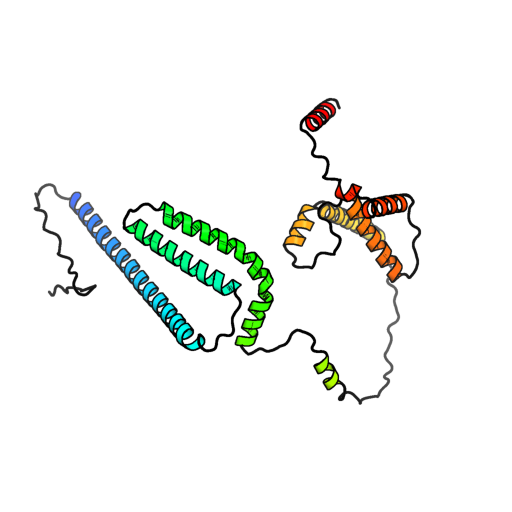56.108 1.00 60.28 179 ALA A CA 1
ATOM 1389 C C . ALA A 1 179 ? -7.200 27.334 54.721 1.00 60.28 179 ALA A C 1
ATOM 1391 O O . ALA A 1 179 ? -6.815 28.481 54.499 1.00 60.28 179 ALA A O 1
ATOM 1392 N N . THR A 1 180 ? -7.743 26.564 53.779 1.00 68.88 180 THR A N 1
ATOM 1393 C CA . THR A 1 180 ? -7.951 26.975 52.390 1.00 68.88 180 THR A CA 1
ATOM 1394 C C . THR A 1 180 ? -9.238 27.792 52.296 1.00 68.88 180 THR A C 1
ATOM 1396 O O . THR A 1 180 ? -10.329 27.280 52.548 1.00 68.88 180 THR A O 1
ATOM 1399 N N . TYR A 1 181 ? -9.115 29.072 51.944 1.00 73.81 181 TYR A N 1
ATOM 1400 C CA . TYR A 1 181 ? -10.244 29.975 51.715 1.00 73.81 181 TYR A CA 1
ATOM 1401 C C . TYR A 1 181 ? -11.139 29.444 50.583 1.00 73.81 181 TYR A C 1
ATOM 1403 O O . TYR A 1 181 ? -10.700 29.326 49.440 1.00 73.81 181 TYR A O 1
ATOM 1411 N N . GLN A 1 182 ? -12.399 29.129 50.896 1.00 72.75 182 GLN A N 1
ATOM 1412 C CA . GLN A 1 182 ? -13.399 28.747 49.898 1.00 72.75 182 GLN A CA 1
ATOM 1413 C C . GLN A 1 182 ? -14.197 29.978 49.472 1.00 72.75 182 GLN A C 1
ATOM 1415 O O . GLN A 1 182 ? -14.933 30.564 50.267 1.00 72.75 182 GLN A O 1
ATOM 1420 N N . ALA A 1 183 ? -14.054 30.362 48.204 1.00 79.50 183 ALA A N 1
ATOM 1421 C CA . ALA A 1 183 ? -14.810 31.466 47.634 1.00 79.50 183 ALA A CA 1
ATOM 1422 C C . ALA A 1 183 ? -16.324 31.156 47.639 1.00 79.50 183 ALA A C 1
ATOM 1424 O O . ALA A 1 183 ? -16.727 30.024 47.341 1.00 79.50 183 ALA A O 1
ATOM 1425 N N . PRO A 1 184 ? -17.179 32.144 47.957 1.00 75.38 184 PRO A N 1
ATOM 1426 C CA . PRO A 1 184 ? -18.622 31.959 47.977 1.00 75.38 184 PRO A CA 1
ATOM 1427 C C . PRO A 1 184 ? -19.136 31.582 46.586 1.00 75.38 184 PRO A C 1
ATOM 1429 O O . PRO A 1 184 ? -18.794 32.199 45.576 1.00 75.38 184 PRO A O 1
ATOM 1432 N N . LYS A 1 185 ? -19.976 30.546 46.541 1.00 76.19 185 LYS A N 1
ATOM 1433 C CA . LYS A 1 185 ? -20.570 30.028 45.306 1.00 76.19 185 LYS A CA 1
ATOM 1434 C C . LYS A 1 185 ? -21.629 31.007 44.805 1.00 76.19 185 LYS A C 1
ATOM 1436 O O . LYS A 1 185 ? -22.784 30.947 45.215 1.00 76.19 185 LYS A O 1
ATOM 1441 N N . VAL A 1 186 ? -21.231 31.917 43.923 1.00 70.75 186 VAL A N 1
ATOM 1442 C CA . VAL A 1 186 ? -22.168 32.787 43.209 1.00 70.75 186 VAL A CA 1
ATOM 1443 C C . VAL A 1 186 ? -22.805 31.961 42.094 1.00 70.75 186 VAL A C 1
ATOM 1445 O O . VAL A 1 186 ? -22.134 31.563 41.145 1.00 70.75 186 VAL A O 1
ATOM 1448 N N . SER A 1 187 ? -24.097 31.659 42.213 1.00 74.12 187 SER A N 1
ATOM 1449 C CA . SER A 1 187 ? -24.849 31.036 41.121 1.00 74.12 187 SER A CA 1
ATOM 1450 C C . SER A 1 187 ? -25.035 32.053 39.995 1.00 74.12 187 SER A C 1
ATOM 1452 O O . SER A 1 187 ? -25.456 33.181 40.260 1.00 74.12 187 SER A O 1
ATOM 1454 N N . SER A 1 188 ? -24.738 31.675 38.751 1.00 73.94 188 SER A N 1
ATOM 1455 C CA . SER A 1 188 ? -24.871 32.577 37.607 1.00 73.94 188 SER A CA 1
ATOM 1456 C C . SER A 1 188 ? -26.344 32.911 37.372 1.00 73.94 188 SER A C 1
ATOM 1458 O O . SER A 1 188 ? -27.116 32.061 36.924 1.00 73.94 188 SER A O 1
ATOM 1460 N N . THR A 1 189 ? -26.744 34.147 37.655 1.00 75.56 189 THR A N 1
ATOM 1461 C CA . THR A 1 189 ? -28.034 34.668 37.210 1.00 75.56 189 THR A CA 1
ATOM 1462 C C . THR A 1 189 ? -27.919 35.060 35.739 1.00 75.56 189 THR A C 1
ATOM 1464 O O . THR A 1 189 ? -26.993 35.757 35.325 1.00 75.56 189 THR A O 1
ATOM 1467 N N . LEU A 1 190 ? -28.840 34.555 34.917 1.00 71.12 190 LEU A N 1
ATOM 1468 C CA . LEU A 1 190 ? -28.891 34.877 33.494 1.00 71.12 190 LEU A CA 1
ATOM 1469 C C . LEU A 1 190 ? -29.155 36.379 33.319 1.00 71.12 190 LEU A C 1
ATOM 1471 O O . LEU A 1 190 ? -30.078 36.926 33.922 1.00 71.12 190 LEU A O 1
ATOM 1475 N N . TYR A 1 191 ? -28.363 37.050 32.478 1.00 79.12 191 TYR A N 1
ATOM 1476 C CA . TYR A 1 191 ? -28.627 38.447 32.128 1.00 79.12 191 TYR A CA 1
ATOM 1477 C C . TYR A 1 191 ? -30.003 38.554 31.434 1.00 79.12 191 TYR A C 1
ATOM 1479 O O . TYR A 1 191 ? -30.317 37.697 30.610 1.00 79.12 191 TYR A O 1
ATOM 1487 N N . PRO A 1 192 ? -30.821 39.592 31.694 1.00 76.38 192 PRO A N 1
ATOM 1488 C CA . PRO A 1 192 ? -32.216 39.714 31.240 1.00 76.38 192 PRO A CA 1
ATOM 1489 C C . PRO A 1 192 ? -32.520 39.510 29.741 1.00 76.38 192 PRO A C 1
ATOM 1491 O O . PRO A 1 192 ? -33.679 39.315 29.388 1.00 76.38 192 PRO A O 1
ATOM 1494 N N . LYS A 1 193 ? -31.527 39.528 28.838 1.00 77.69 193 LYS A N 1
ATOM 1495 C CA . LYS A 1 193 ? -31.711 39.195 27.405 1.00 77.69 193 LYS A CA 1
ATOM 1496 C C . LYS A 1 193 ? -31.308 37.770 27.012 1.00 77.69 193 LYS A C 1
ATOM 1498 O O . LYS A 1 193 ? -31.584 37.359 25.882 1.00 77.69 193 LYS A O 1
ATOM 1503 N N . ALA A 1 194 ? -30.728 37.005 27.933 1.00 74.88 194 ALA A N 1
ATOM 1504 C CA . ALA A 1 194 ? -30.188 35.673 27.684 1.00 74.88 194 ALA A CA 1
ATOM 1505 C C . ALA A 1 194 ? -31.234 34.711 27.112 1.00 74.88 194 ALA A C 1
ATOM 1507 O O . ALA A 1 194 ? -30.930 33.975 26.182 1.00 74.88 194 ALA A O 1
ATOM 1508 N N . GLU A 1 195 ? -32.488 34.765 27.570 1.00 76.00 195 GLU A N 1
ATOM 1509 C CA . GLU A 1 195 ? -33.536 33.888 27.033 1.00 76.00 195 GLU A CA 1
ATOM 1510 C C . GLU A 1 195 ? -33.806 34.122 25.540 1.00 76.00 195 GLU A C 1
ATOM 1512 O O . GLU A 1 195 ? -34.126 33.192 24.796 1.00 76.00 195 GLU A O 1
ATOM 1517 N N . SER A 1 196 ? -33.706 35.374 25.087 1.00 82.81 196 SER A N 1
ATOM 1518 C CA . SER A 1 196 ? -33.969 35.734 23.693 1.00 82.81 196 SER A CA 1
ATOM 1519 C C . SER A 1 196 ? -32.842 35.281 22.765 1.00 82.81 196 SER A C 1
ATOM 1521 O O . SER A 1 196 ? -33.110 34.797 21.662 1.00 82.81 196 SER A O 1
ATOM 1523 N N . ASP A 1 197 ? -31.599 35.364 23.237 1.00 83.38 197 ASP A N 1
ATOM 1524 C CA . ASP A 1 197 ? -30.417 34.969 22.478 1.00 83.38 197 ASP A CA 1
ATOM 1525 C C . ASP A 1 197 ? -30.241 33.447 22.487 1.00 83.38 197 ASP A C 1
ATOM 1527 O O . ASP A 1 197 ? -30.042 32.861 21.425 1.00 83.38 197 ASP A O 1
ATOM 1531 N N . GLN A 1 198 ? -30.518 32.781 23.613 1.00 80.75 198 GLN A N 1
ATOM 1532 C CA . GLN A 1 198 ? -30.595 31.318 23.695 1.00 80.75 198 GLN A CA 1
ATOM 1533 C C . GLN A 1 198 ? -31.637 30.743 22.729 1.00 80.75 198 GLN A C 1
ATOM 1535 O O . GLN A 1 198 ? -31.392 29.735 22.070 1.00 80.75 198 GLN A O 1
ATOM 1540 N N . LYS A 1 199 ? -32.803 31.391 22.575 1.00 84.69 199 LYS A N 1
ATOM 1541 C CA . LYS A 1 199 ? -33.824 30.959 21.601 1.00 84.69 199 LYS A CA 1
ATOM 1542 C C . LYS A 1 199 ? -33.348 31.099 20.152 1.00 84.69 199 LYS A C 1
ATOM 1544 O O . LYS A 1 199 ? -33.718 30.270 19.316 1.00 84.69 199 LYS A O 1
ATOM 1549 N N . LYS A 1 200 ? -32.561 32.129 19.826 1.00 87.12 200 LYS A N 1
ATOM 1550 C CA . LYS A 1 200 ? -31.982 32.312 18.481 1.00 87.12 200 LYS A CA 1
ATOM 1551 C C . LYS A 1 200 ? -30.875 31.296 18.220 1.00 87.12 200 LYS A C 1
ATOM 1553 O O . LYS A 1 200 ? -30.875 30.659 17.169 1.00 87.12 200 LYS A O 1
ATOM 1558 N N . GLU A 1 201 ? -29.999 31.097 19.193 1.00 87.94 201 GLU A N 1
ATOM 1559 C CA . GLU A 1 201 ? -28.893 30.149 19.125 1.00 87.94 201 GLU A CA 1
ATOM 1560 C C . GLU A 1 201 ? -29.394 28.704 19.032 1.00 87.94 201 GLU A C 1
ATOM 1562 O O . GLU A 1 201 ? -28.975 27.964 18.147 1.00 87.94 201 GLU A O 1
ATOM 1567 N N . ALA A 1 202 ? -30.396 28.322 19.828 1.00 87.62 202 ALA A N 1
ATOM 1568 C CA . ALA A 1 202 ? -31.020 27.003 19.748 1.00 87.62 202 ALA A CA 1
ATOM 1569 C C . ALA A 1 202 ? -31.683 26.752 18.382 1.00 87.62 202 ALA A C 1
ATOM 1571 O O . ALA A 1 202 ? -31.597 25.648 17.837 1.00 87.62 202 ALA A O 1
ATOM 1572 N N . LYS A 1 203 ? -32.326 27.771 17.786 1.00 85.75 203 LYS A N 1
ATOM 1573 C CA . LYS A 1 203 ? -32.876 27.676 16.422 1.00 85.75 203 LYS A CA 1
ATOM 1574 C C . LYS A 1 203 ? -31.770 27.512 15.378 1.00 85.75 203 LYS A C 1
ATOM 1576 O O . LYS A 1 203 ? -31.905 26.669 14.490 1.00 85.75 203 LYS A O 1
ATOM 1581 N N . TYR A 1 204 ? -30.683 28.270 15.501 1.00 88.12 204 TYR A N 1
ATOM 1582 C CA . TYR A 1 204 ? -29.527 28.173 14.614 1.00 88.12 204 TYR A CA 1
ATOM 1583 C C . TYR A 1 204 ? -28.857 26.795 14.718 1.00 88.12 204 TYR A C 1
ATOM 1585 O O . TYR A 1 204 ? -28.754 26.092 13.712 1.00 88.12 204 TYR A O 1
ATOM 1593 N N . ALA A 1 205 ? -28.537 26.336 15.928 1.00 84.56 205 ALA A N 1
ATOM 1594 C CA . ALA A 1 205 ? -27.951 25.024 16.190 1.00 84.56 205 ALA A CA 1
ATOM 1595 C C . ALA A 1 205 ? -28.839 23.879 15.679 1.00 84.56 205 ALA A C 1
ATOM 1597 O O . ALA A 1 205 ? -28.346 22.931 15.065 1.00 84.56 205 ALA A O 1
ATOM 1598 N N . ARG A 1 206 ? -30.168 23.981 15.841 1.00 80.56 206 ARG A N 1
ATOM 1599 C CA . ARG A 1 206 ? -31.118 23.006 15.283 1.00 80.56 206 ARG A CA 1
ATOM 1600 C C . ARG A 1 206 ? -31.091 22.986 13.754 1.00 80.56 206 ARG A C 1
ATOM 1602 O O . ARG A 1 206 ? -31.187 21.906 13.176 1.00 80.56 206 ARG A O 1
ATOM 1609 N N . SER A 1 207 ? -30.949 24.143 13.104 1.00 81.06 207 SER A N 1
ATOM 1610 C CA . SER A 1 207 ? -30.859 24.237 11.641 1.00 81.06 207 SER A CA 1
ATOM 1611 C C . SER A 1 207 ? -29.559 23.638 11.096 1.00 81.06 207 SER A C 1
ATOM 1613 O O . SER A 1 207 ? -29.600 22.887 10.125 1.00 81.06 207 SER A O 1
ATOM 1615 N N . ILE A 1 208 ? -28.428 23.872 11.769 1.00 75.62 208 ILE A N 1
ATOM 1616 C CA . ILE A 1 208 ? -27.136 23.271 11.422 1.00 75.62 208 ILE A CA 1
ATOM 1617 C C . ILE A 1 208 ? -27.184 21.758 11.641 1.00 75.62 208 ILE A C 1
ATOM 1619 O O . ILE A 1 208 ? -26.858 21.003 10.732 1.00 75.62 208 ILE A O 1
ATOM 1623 N N . ARG A 1 209 ? -27.707 21.302 12.788 1.00 73.06 209 ARG A N 1
ATOM 1624 C CA . ARG A 1 209 ? -27.866 19.872 13.091 1.00 73.06 209 ARG A CA 1
ATOM 1625 C C . ARG A 1 209 ? -28.817 19.165 12.122 1.00 73.06 209 ARG A C 1
ATOM 1627 O O . ARG A 1 209 ? -28.644 17.982 11.868 1.00 73.06 209 ARG A O 1
ATOM 1634 N N . ALA A 1 210 ? -29.829 19.851 11.589 1.00 71.19 210 ALA A N 1
ATOM 1635 C CA . ALA A 1 210 ? -30.709 19.290 10.564 1.00 71.19 210 ALA A CA 1
ATOM 1636 C C . ALA A 1 210 ? -30.008 19.163 9.202 1.00 71.19 210 ALA A C 1
ATOM 1638 O O . ALA A 1 210 ? -30.247 18.187 8.498 1.00 71.19 210 ALA A O 1
ATOM 1639 N N . ARG A 1 211 ? -29.127 20.112 8.856 1.00 69.38 211 ARG A N 1
ATOM 1640 C CA . ARG A 1 211 ? -28.314 20.067 7.630 1.00 69.38 211 ARG A CA 1
ATOM 1641 C C . ARG A 1 211 ? -27.246 18.977 7.698 1.00 69.38 211 ARG A C 1
ATOM 1643 O O . ARG A 1 211 ? -27.133 18.200 6.762 1.00 69.38 211 ARG A O 1
ATOM 1650 N N . THR A 1 212 ? -26.536 18.847 8.820 1.00 64.94 212 THR A N 1
ATOM 1651 C CA . THR A 1 212 ? -25.511 17.801 8.994 1.00 64.94 212 THR A CA 1
ATOM 1652 C C . THR A 1 212 ? -26.106 16.397 9.088 1.00 64.94 212 THR A C 1
ATOM 1654 O O . THR A 1 212 ? -25.501 15.444 8.619 1.00 64.94 212 THR A O 1
ATOM 1657 N N . LYS A 1 213 ? -27.327 16.253 9.621 1.00 63.94 213 LYS A N 1
ATOM 1658 C CA . LYS A 1 213 ? -28.080 14.984 9.612 1.00 63.94 213 LYS A CA 1
ATOM 1659 C C . LYS A 1 213 ? -28.631 14.590 8.231 1.00 63.94 213 LYS A C 1
ATOM 1661 O O . LYS A 1 213 ? -29.223 13.518 8.119 1.00 63.94 213 LYS A O 1
ATOM 1666 N N . GLY A 1 214 ? -28.519 15.457 7.221 1.00 62.22 214 GLY A N 1
ATOM 1667 C CA . GLY A 1 214 ? -29.062 15.228 5.881 1.00 62.22 214 GLY A CA 1
ATOM 1668 C C . GLY A 1 214 ? -28.208 14.307 5.010 1.00 62.22 214 GLY A C 1
ATOM 1669 O O . GLY A 1 214 ? -28.767 13.552 4.216 1.00 62.22 214 GLY A O 1
ATOM 1670 N N . ASP A 1 215 ? -26.889 14.310 5.201 1.00 64.12 215 ASP A N 1
ATOM 1671 C CA . ASP A 1 215 ? -25.972 13.594 4.316 1.00 64.12 215 ASP A CA 1
ATOM 1672 C C . ASP A 1 215 ? -25.581 12.237 4.901 1.00 64.12 215 ASP A C 1
ATOM 1674 O O . ASP A 1 215 ? -24.545 12.080 5.542 1.00 64.12 215 ASP A O 1
ATOM 1678 N N . ALA A 1 216 ? -26.399 11.221 4.619 1.00 64.94 216 ALA A N 1
ATOM 1679 C CA . ALA A 1 216 ? -26.018 9.820 4.832 1.00 64.94 216 ALA A CA 1
ATOM 1680 C C . ALA A 1 216 ? -24.683 9.474 4.139 1.00 64.94 216 ALA A C 1
ATOM 1682 O O . ALA A 1 216 ? -23.916 8.665 4.645 1.00 64.94 216 ALA A O 1
ATOM 1683 N N . LEU A 1 217 ? -24.389 10.152 3.025 1.00 66.00 217 LEU A N 1
ATOM 1684 C CA . LEU A 1 217 ? -23.155 10.005 2.259 1.00 66.00 217 LEU A CA 1
ATOM 1685 C C . LEU A 1 217 ? -21.916 10.497 3.023 1.00 66.00 217 LEU A C 1
ATOM 1687 O O . LEU A 1 217 ? -20.860 9.890 2.915 1.00 66.00 217 LEU A O 1
ATOM 1691 N N . MET A 1 218 ? -22.033 11.556 3.829 1.00 73.31 218 MET A N 1
ATOM 1692 C CA . MET A 1 218 ? -20.899 12.062 4.613 1.00 73.31 218 MET A CA 1
ATOM 1693 C C . MET A 1 218 ? -20.560 11.141 5.788 1.00 73.31 218 MET A C 1
ATOM 1695 O O . MET A 1 218 ? -19.395 11.038 6.148 1.00 73.31 218 MET A O 1
ATOM 1699 N N . ASP A 1 219 ? -21.552 10.452 6.359 1.00 68.62 219 ASP A N 1
ATOM 1700 C CA . ASP A 1 219 ? -21.353 9.462 7.431 1.00 68.62 219 ASP A CA 1
ATOM 1701 C C . ASP A 1 219 ? -20.667 8.186 6.907 1.00 68.62 219 ASP A C 1
ATOM 1703 O O . ASP A 1 219 ? -19.884 7.558 7.614 1.00 68.62 219 ASP A O 1
ATOM 1707 N N . GLU A 1 220 ? -20.928 7.809 5.651 1.00 71.31 220 GLU A N 1
ATOM 1708 C CA . GLU A 1 220 ? -20.226 6.712 4.967 1.00 71.31 220 GLU A CA 1
ATOM 1709 C C . GLU A 1 220 ? -18.794 7.110 4.597 1.00 71.31 220 GLU A C 1
ATOM 1711 O O . GLU A 1 220 ? -17.858 6.394 4.935 1.00 71.31 220 GLU A O 1
ATOM 1716 N N . VAL A 1 221 ? -18.606 8.298 4.015 1.00 77.75 221 VAL A N 1
ATOM 1717 C CA . VAL A 1 221 ? -17.271 8.833 3.703 1.00 77.75 221 VAL A CA 1
ATOM 1718 C C . VAL A 1 221 ? -16.432 9.011 4.970 1.00 77.75 221 VAL A C 1
ATOM 1720 O O . VAL A 1 221 ? -15.246 8.699 4.968 1.00 77.75 221 VAL A O 1
ATOM 1723 N N . ALA A 1 222 ? -17.028 9.481 6.068 1.00 77.94 222 ALA A N 1
ATOM 1724 C CA . ALA A 1 222 ? -16.335 9.596 7.345 1.00 77.94 222 ALA A CA 1
ATOM 1725 C C . ALA A 1 222 ? -15.906 8.224 7.880 1.00 77.94 222 ALA A C 1
ATOM 1727 O O . ALA A 1 222 ? -14.771 8.105 8.320 1.00 77.94 222 ALA A O 1
ATOM 1728 N N . ALA A 1 223 ? -16.760 7.199 7.782 1.00 75.31 223 ALA A N 1
ATOM 1729 C CA . ALA A 1 223 ? -16.433 5.836 8.206 1.00 75.31 223 ALA A CA 1
ATOM 1730 C C . ALA A 1 223 ? -15.350 5.164 7.342 1.00 75.31 223 ALA A C 1
ATOM 1732 O O . ALA A 1 223 ? -14.630 4.305 7.837 1.00 75.31 223 ALA A O 1
ATOM 1733 N N . ASP A 1 224 ? -15.223 5.545 6.069 1.00 75.25 224 ASP A N 1
ATOM 1734 C CA . ASP A 1 224 ? -14.130 5.080 5.205 1.00 75.25 224 ASP A CA 1
ATOM 1735 C C . ASP A 1 224 ? -12.801 5.793 5.515 1.00 75.25 224 ASP A C 1
ATOM 1737 O O . ASP A 1 224 ? -11.720 5.247 5.275 1.00 75.25 224 ASP A O 1
ATOM 1741 N N . ILE A 1 225 ? -12.872 7.027 6.027 1.00 82.81 225 ILE A N 1
ATOM 1742 C CA . ILE A 1 225 ? -11.708 7.847 6.384 1.00 82.81 225 ILE A CA 1
ATOM 1743 C C . ILE A 1 225 ? -11.204 7.519 7.794 1.00 82.81 225 ILE A C 1
ATOM 1745 O O . ILE A 1 225 ? -9.990 7.500 8.009 1.00 82.81 225 ILE A O 1
ATOM 1749 N N . THR A 1 226 ? -12.099 7.295 8.759 1.00 79.81 226 THR A N 1
ATOM 1750 C CA . THR A 1 226 ? -11.727 6.964 10.137 1.00 79.81 226 THR A CA 1
ATOM 1751 C C . THR A 1 226 ? -11.490 5.465 10.284 1.00 79.81 226 THR A C 1
ATOM 1753 O O . THR A 1 226 ? -12.289 4.638 9.864 1.00 79.81 226 THR A O 1
ATOM 1756 N N . GLU A 1 227 ? -10.381 5.086 10.917 1.00 73.19 227 GLU A N 1
ATOM 1757 C CA . GLU A 1 227 ? -10.038 3.677 11.177 1.00 73.19 227 GLU A CA 1
ATOM 1758 C C . GLU A 1 227 ? -10.657 3.156 12.488 1.00 73.19 227 GLU A C 1
ATOM 1760 O O . GLU A 1 227 ? -10.141 2.223 13.106 1.00 73.19 227 GLU A O 1
ATOM 1765 N N . ASP A 1 228 ? -11.762 3.765 12.926 1.00 79.94 228 ASP A N 1
ATOM 1766 C CA . ASP A 1 228 ? -12.440 3.384 14.160 1.00 79.94 228 ASP A CA 1
ATOM 1767 C C . ASP A 1 228 ? -13.162 2.039 13.968 1.00 79.94 228 ASP A C 1
ATOM 1769 O O . ASP A 1 228 ? -13.821 1.817 12.944 1.00 79.94 228 ASP A O 1
ATOM 1773 N N . PRO A 1 229 ? -13.071 1.109 14.935 1.00 73.81 229 PRO A N 1
ATOM 1774 C CA . PRO A 1 229 ? -13.751 -0.172 14.829 1.00 73.81 229 PRO A CA 1
ATOM 1775 C C . PRO A 1 229 ? -15.267 0.037 14.749 1.00 73.81 229 PRO A C 1
ATOM 1777 O O . PRO A 1 229 ? -15.874 0.696 15.593 1.00 73.81 229 PRO A O 1
ATOM 1780 N N . LEU A 1 230 ? -15.895 -0.557 13.735 1.00 68.12 230 LEU A N 1
ATOM 1781 C CA . LEU A 1 230 ? -17.343 -0.483 13.561 1.00 68.12 230 LEU A CA 1
ATOM 1782 C C . LEU A 1 230 ? -18.063 -1.250 14.678 1.00 68.12 230 LEU A C 1
ATOM 1784 O O . LEU A 1 230 ? -17.729 -2.398 14.976 1.00 68.12 230 LEU A O 1
ATOM 1788 N N . GLU A 1 231 ? -19.107 -0.643 15.246 1.00 67.81 231 GLU A N 1
ATOM 1789 C CA . GLU A 1 231 ? -19.969 -1.307 16.227 1.00 67.81 231 GLU A CA 1
ATOM 1790 C C . GLU A 1 231 ? -20.634 -2.553 15.608 1.00 67.81 231 GLU A C 1
ATOM 1792 O O . GLU A 1 231 ? -21.324 -2.487 14.578 1.00 67.81 231 GLU A O 1
ATOM 1797 N N . ALA A 1 232 ? -20.426 -3.711 16.242 1.00 52.72 232 ALA A N 1
ATOM 1798 C CA . ALA A 1 232 ? -21.012 -4.976 15.818 1.00 52.72 232 ALA A CA 1
ATOM 1799 C C . ALA A 1 232 ? -22.549 -4.876 15.821 1.00 52.72 232 ALA A C 1
ATOM 1801 O O . ALA A 1 232 ? -23.164 -4.576 16.838 1.00 52.72 232 ALA A O 1
ATOM 1802 N N . GLY A 1 233 ? -23.176 -5.119 14.664 1.00 58.00 233 GLY A N 1
ATOM 1803 C CA . GLY A 1 233 ? -24.628 -4.979 14.477 1.00 58.00 233 GLY A CA 1
ATOM 1804 C C . GLY A 1 233 ? -25.045 -3.895 13.478 1.00 58.00 233 GLY A C 1
ATOM 1805 O O . GLY A 1 233 ? -26.209 -3.872 13.066 1.00 58.00 233 GLY A O 1
ATOM 1806 N N . ARG A 1 234 ? -24.111 -3.060 12.994 1.00 55.84 234 ARG A N 1
ATOM 1807 C CA . ARG A 1 234 ? -24.333 -2.148 11.856 1.00 55.84 234 ARG A CA 1
ATOM 1808 C C . ARG A 1 234 ? -24.465 -2.954 10.552 1.00 55.84 234 ARG A C 1
ATOM 1810 O O . ARG A 1 234 ? -23.550 -3.018 9.741 1.00 55.84 234 ARG A O 1
ATOM 1817 N N . LYS A 1 235 ? -25.608 -3.618 10.339 1.00 57.78 235 LYS A N 1
ATOM 1818 C CA . LYS A 1 235 ? -25.924 -4.252 9.049 1.00 57.78 235 LYS A CA 1
ATOM 1819 C C . LYS A 1 235 ? -26.101 -3.143 8.008 1.00 57.78 235 LYS A C 1
ATOM 1821 O O . LYS A 1 235 ? -26.983 -2.299 8.162 1.00 57.78 235 LYS A O 1
ATOM 1826 N N . ALA A 1 236 ? -25.288 -3.159 6.951 1.00 53.81 236 ALA A N 1
ATOM 1827 C CA . ALA A 1 236 ? -25.299 -2.153 5.880 1.00 53.81 236 ALA A CA 1
ATOM 1828 C C . ALA A 1 236 ? -26.695 -1.942 5.250 1.00 53.81 236 ALA A C 1
ATOM 1830 O O . ALA A 1 236 ? -27.028 -0.835 4.840 1.00 53.81 236 ALA A O 1
ATOM 1831 N N . ASN A 1 237 ? -27.550 -2.970 5.286 1.00 57.28 237 ASN A N 1
ATOM 1832 C CA . ASN A 1 237 ? -28.892 -2.961 4.695 1.00 57.28 237 ASN A CA 1
ATOM 1833 C C . ASN A 1 237 ? -30.023 -2.634 5.692 1.00 57.28 237 ASN A C 1
ATOM 1835 O O . ASN A 1 237 ? -31.194 -2.855 5.391 1.00 57.28 237 ASN A O 1
ATOM 1839 N N . ALA A 1 238 ? -29.712 -2.148 6.898 1.00 65.00 238 ALA A N 1
ATOM 1840 C CA . ALA A 1 238 ? -30.746 -1.750 7.851 1.00 65.00 238 ALA A CA 1
ATOM 1841 C C . ALA A 1 238 ? -31.520 -0.528 7.330 1.00 65.00 238 ALA A C 1
ATOM 1843 O O . ALA A 1 238 ? -30.921 0.484 6.956 1.00 65.00 238 ALA A O 1
ATOM 1844 N N . SER A 1 239 ? -32.855 -0.603 7.348 1.00 72.94 239 SER A N 1
ATOM 1845 C CA . SER A 1 239 ? -33.705 0.531 6.985 1.00 72.94 239 SER A CA 1
ATOM 1846 C C . SER A 1 239 ? -33.356 1.760 7.834 1.00 72.94 239 SER A C 1
ATOM 1848 O O . SER A 1 239 ? -32.983 1.651 9.006 1.00 72.94 239 SER A O 1
ATOM 1850 N N . ARG A 1 240 ? -33.479 2.960 7.254 1.00 76.56 240 ARG A N 1
ATOM 1851 C CA . ARG A 1 240 ? -33.203 4.222 7.963 1.00 76.56 240 ARG A CA 1
ATOM 1852 C C . ARG A 1 240 ? -33.974 4.316 9.283 1.00 76.56 240 ARG A C 1
ATOM 1854 O O . ARG A 1 240 ? -33.416 4.739 10.290 1.00 76.56 240 ARG A O 1
ATOM 1861 N N . GLU A 1 241 ? -35.227 3.868 9.278 1.00 77.56 241 GLU A N 1
ATOM 1862 C CA . GLU A 1 241 ? -36.075 3.813 10.471 1.00 77.56 241 GLU A CA 1
ATOM 1863 C C . GLU A 1 241 ? -35.469 2.916 11.556 1.00 77.56 241 GLU A C 1
ATOM 1865 O O . GLU A 1 241 ? -35.426 3.305 12.721 1.00 77.56 241 GLU A O 1
ATOM 1870 N N . LEU A 1 242 ? -34.950 1.742 11.181 1.00 80.00 242 LEU A N 1
ATOM 1871 C CA . LEU A 1 242 ? -34.303 0.818 12.109 1.00 80.00 242 LEU A CA 1
ATOM 1872 C C . LEU A 1 242 ? -33.036 1.425 12.725 1.00 80.00 242 LEU A C 1
ATOM 1874 O O . LEU A 1 242 ? -32.821 1.299 13.928 1.00 80.00 242 LEU A O 1
ATOM 1878 N N . ARG A 1 243 ? -32.228 2.136 11.929 1.00 79.50 243 ARG A N 1
ATOM 1879 C CA . ARG A 1 243 ? -31.015 2.815 12.411 1.00 79.50 243 ARG A CA 1
ATOM 1880 C C . ARG A 1 243 ? -31.345 3.933 13.404 1.00 79.50 243 ARG A C 1
ATOM 1882 O O . ARG A 1 243 ? -30.737 4.010 14.469 1.00 79.50 243 ARG A O 1
ATOM 1889 N N . GLU A 1 244 ? -32.326 4.776 13.078 1.00 83.31 244 GLU A N 1
ATOM 1890 C CA . GLU A 1 244 ? -32.790 5.847 13.971 1.00 83.31 244 GLU A CA 1
ATOM 1891 C C . GLU A 1 244 ? -33.378 5.286 15.274 1.00 83.31 244 GLU A C 1
ATOM 1893 O O . GLU A 1 244 ? -33.189 5.866 16.344 1.00 83.31 244 GLU A O 1
ATOM 1898 N N . PHE A 1 245 ? -34.056 4.142 15.199 1.00 85.56 245 PHE A N 1
ATOM 1899 C CA . PHE A 1 245 ? -34.604 3.461 16.361 1.00 85.56 245 PHE A CA 1
ATOM 1900 C C . PHE A 1 245 ? -33.526 2.870 17.275 1.00 85.56 245 PHE A C 1
ATOM 1902 O O . PHE A 1 245 ? -33.578 3.107 18.478 1.00 85.56 245 PHE A O 1
ATOM 1909 N N . MET A 1 246 ? -32.534 2.162 16.723 1.00 84.94 246 MET A N 1
ATOM 1910 C CA . MET A 1 246 ? -31.409 1.623 17.500 1.00 84.94 246 MET A CA 1
ATOM 1911 C C . MET A 1 246 ? -30.628 2.737 18.199 1.00 84.94 246 MET A C 1
ATOM 1913 O O . MET A 1 246 ? -30.330 2.630 19.384 1.00 84.94 246 MET A O 1
ATOM 1917 N N . LYS A 1 247 ? -30.382 3.852 17.499 1.00 85.06 247 LYS A N 1
ATOM 1918 C CA . LYS A 1 247 ? -29.745 5.029 18.097 1.00 85.06 247 LYS A CA 1
ATOM 1919 C C . LYS A 1 247 ? -30.553 5.582 19.272 1.00 85.06 247 LYS A C 1
ATOM 1921 O O . LYS A 1 247 ? -29.988 5.859 20.320 1.00 85.06 247 LYS A O 1
ATOM 1926 N N . ARG A 1 248 ? -31.874 5.705 19.113 1.00 87.50 248 ARG A N 1
ATOM 1927 C CA . ARG A 1 248 ? -32.755 6.165 20.194 1.00 87.50 248 ARG A CA 1
ATOM 1928 C C . ARG A 1 248 ? -32.755 5.203 21.385 1.00 87.50 248 ARG A C 1
ATOM 1930 O O . ARG A 1 248 ? -32.852 5.666 22.510 1.00 87.50 248 ARG A O 1
ATOM 1937 N N . GLN A 1 249 ? -32.677 3.889 21.157 1.00 87.06 249 GLN A N 1
ATOM 1938 C CA . GLN A 1 249 ? -32.582 2.918 22.254 1.00 87.06 249 GLN A CA 1
ATOM 1939 C C . GLN A 1 249 ? -31.276 3.077 23.032 1.00 87.06 249 GLN A C 1
ATOM 1941 O O . GLN A 1 249 ? -31.330 3.100 24.253 1.00 87.06 249 GLN A O 1
ATOM 1946 N N . LYS A 1 250 ? -30.150 3.271 22.335 1.00 89.50 250 LYS A N 1
ATOM 1947 C CA . LYS A 1 250 ? -28.849 3.531 22.962 1.00 89.50 250 LYS A CA 1
ATOM 1948 C C . LYS A 1 250 ? -28.866 4.813 23.803 1.00 89.50 250 LYS A C 1
ATOM 1950 O O . LYS A 1 250 ? -28.463 4.790 24.952 1.00 89.50 250 LYS A O 1
ATOM 1955 N N . GLU A 1 251 ? -29.450 5.895 23.278 1.00 89.44 251 GLU A N 1
ATOM 1956 C CA . GLU A 1 251 ? -29.625 7.153 24.029 1.00 89.44 251 GLU A CA 1
ATOM 1957 C C . GLU A 1 251 ? -30.507 6.970 25.288 1.00 89.44 251 GLU A C 1
ATOM 1959 O O . GLU A 1 251 ? -30.294 7.635 26.299 1.00 89.44 251 GLU A O 1
ATOM 1964 N N . ILE A 1 252 ? -31.514 6.084 25.242 1.00 90.44 252 ILE A N 1
ATOM 1965 C CA . ILE A 1 252 ? -32.339 5.756 26.418 1.00 90.44 252 ILE A CA 1
ATOM 1966 C C . ILE A 1 252 ? -31.538 4.928 27.423 1.00 90.44 252 ILE A C 1
ATOM 1968 O O . ILE A 1 252 ? -31.639 5.193 28.612 1.00 90.44 252 ILE A O 1
ATOM 1972 N N . GLU A 1 253 ? -30.771 3.943 26.964 1.00 90.12 253 GLU A N 1
ATOM 1973 C CA . GLU A 1 253 ? -29.922 3.097 27.809 1.00 90.12 253 GLU A CA 1
ATOM 1974 C C . GLU A 1 253 ? -28.871 3.929 28.549 1.00 90.12 253 GLU A C 1
ATOM 1976 O O . GLU A 1 253 ? -28.823 3.876 29.772 1.00 90.12 253 GLU A O 1
ATOM 1981 N N . GLU A 1 254 ? -28.154 4.803 27.837 1.00 92.31 254 GLU A N 1
ATOM 1982 C CA . GLU A 1 254 ? -27.201 5.756 28.422 1.00 92.31 254 GLU A CA 1
ATOM 1983 C C . GLU A 1 254 ? -27.873 6.627 29.500 1.00 92.31 254 GLU A C 1
ATOM 1985 O O . GLU A 1 254 ? -27.361 6.774 30.608 1.00 92.31 254 GLU A O 1
ATOM 1990 N N . PHE A 1 255 ? -29.075 7.148 29.228 1.00 95.75 255 PHE A N 1
ATOM 1991 C CA . PHE A 1 255 ? -29.820 7.934 30.213 1.00 95.75 255 PHE A CA 1
ATOM 1992 C C . PHE A 1 255 ? -30.250 7.106 31.435 1.00 95.75 255 PHE A C 1
ATOM 1994 O O . PHE A 1 255 ? -30.159 7.592 32.565 1.00 95.75 255 PHE A O 1
ATOM 2001 N N . GLU A 1 256 ? -30.745 5.880 31.226 1.00 95.31 256 GLU A N 1
ATOM 2002 C CA . GLU A 1 256 ? -31.158 4.969 32.300 1.00 95.31 256 GLU A CA 1
ATOM 2003 C C . GLU A 1 256 ? -29.965 4.563 33.179 1.00 95.31 256 GLU A C 1
ATOM 2005 O O . GLU A 1 256 ? -30.135 4.463 34.393 1.00 95.31 256 GLU A O 1
ATOM 2010 N N . GLU A 1 257 ? -28.775 4.378 32.598 1.00 93.31 257 GLU A N 1
ATOM 2011 C CA . GLU A 1 257 ? -27.522 4.096 33.310 1.00 93.31 257 GLU A CA 1
ATOM 2012 C C . GLU A 1 257 ? -27.038 5.301 34.122 1.00 93.31 257 GLU A C 1
ATOM 2014 O O . GLU A 1 257 ? -26.708 5.158 35.297 1.00 93.31 257 GLU A O 1
ATOM 2019 N N . GLU A 1 258 ? -27.046 6.498 33.533 1.00 96.44 258 GLU A N 1
ATOM 2020 C CA . GLU A 1 258 ? -26.630 7.729 34.215 1.00 96.44 258 GLU A CA 1
ATOM 2021 C C . GLU A 1 258 ? -27.561 8.095 35.378 1.00 96.44 258 GLU A C 1
ATOM 2023 O O . GLU A 1 258 ? -27.113 8.555 36.431 1.00 96.44 258 GLU A O 1
ATOM 2028 N N . HIS A 1 259 ? -28.870 7.915 35.186 1.00 94.50 259 HIS A N 1
ATOM 2029 C CA . HIS A 1 259 ? -29.889 8.372 36.131 1.00 94.50 259 HIS A CA 1
ATOM 2030 C C . HIS A 1 259 ? -30.448 7.246 37.007 1.00 94.50 259 HIS A C 1
ATOM 2032 O O . HIS A 1 259 ? -31.257 7.524 37.891 1.00 94.50 259 HIS A O 1
ATOM 2038 N N . PHE A 1 260 ? -30.039 5.993 36.779 1.00 92.50 260 PHE A N 1
ATOM 2039 C CA . PHE A 1 260 ? -30.494 4.787 37.484 1.00 92.50 260 PHE A CA 1
ATOM 2040 C C . PHE A 1 260 ? -32.026 4.665 37.604 1.00 92.50 260 PHE A C 1
ATOM 2042 O O . PHE A 1 260 ? -32.555 4.120 38.577 1.00 92.50 260 PHE A O 1
ATOM 2049 N N . VAL A 1 261 ? -32.768 5.176 36.618 1.00 93.31 261 VAL A N 1
ATOM 2050 C CA . VAL A 1 261 ? -34.238 5.179 36.600 1.00 93.31 261 VAL A CA 1
ATOM 2051 C C . VAL A 1 261 ? -34.737 4.737 35.235 1.00 93.31 261 VAL A C 1
ATOM 2053 O O . VAL A 1 261 ? -34.380 5.313 34.215 1.00 93.31 261 VAL A O 1
ATOM 2056 N N . ARG A 1 262 ? -35.638 3.750 35.225 1.00 91.94 262 ARG A N 1
ATOM 2057 C CA . ARG A 1 262 ? -36.200 3.191 33.992 1.00 91.94 262 ARG A CA 1
ATOM 2058 C C . ARG A 1 262 ? -37.265 4.093 33.373 1.00 91.94 262 ARG A C 1
ATOM 2060 O O . ARG A 1 262 ? -38.235 4.464 34.042 1.00 91.94 262 ARG A O 1
ATOM 2067 N N . LEU A 1 263 ? -37.158 4.355 32.070 1.00 91.25 263 LEU A N 1
ATOM 2068 C CA . LEU A 1 263 ? -38.122 5.168 31.336 1.00 91.25 263 LEU A CA 1
ATOM 2069 C C . LEU A 1 263 ? -39.260 4.315 30.752 1.00 91.25 263 LEU A C 1
ATOM 2071 O O . LEU A 1 263 ? -39.081 3.216 30.220 1.00 91.25 263 LEU A O 1
ATOM 2075 N N . GLN A 1 264 ? -40.484 4.841 30.814 1.00 89.56 264 GLN A N 1
ATOM 2076 C CA . GLN A 1 264 ? -41.646 4.180 30.221 1.00 89.56 264 GLN A CA 1
ATOM 2077 C C . GLN A 1 264 ? -41.645 4.348 28.695 1.00 89.56 264 GLN A C 1
ATOM 2079 O O . GLN A 1 264 ? -41.727 5.456 28.170 1.00 89.56 264 GLN A O 1
ATOM 2084 N N . ARG A 1 265 ? -41.599 3.229 27.964 1.00 87.69 265 ARG A N 1
ATOM 2085 C CA . ARG A 1 265 ? -41.531 3.230 26.491 1.00 87.69 265 ARG A CA 1
ATOM 2086 C C . ARG A 1 265 ? -42.875 3.559 25.831 1.00 87.69 265 ARG A C 1
ATOM 2088 O O . ARG A 1 265 ? -43.927 3.067 26.255 1.00 87.69 265 ARG A O 1
ATOM 2095 N N . SER A 1 266 ? -42.829 4.299 24.719 1.00 90.81 266 SER A N 1
ATOM 2096 C CA . SER A 1 266 ? -44.003 4.607 23.892 1.00 90.81 266 SER A CA 1
ATOM 2097 C C . SER A 1 266 ? -44.587 3.356 23.225 1.00 90.81 266 SER A C 1
ATOM 2099 O O . SER A 1 266 ? -43.872 2.405 22.905 1.00 90.81 266 SER A O 1
ATOM 2101 N N . LYS A 1 267 ? -45.899 3.362 22.941 1.00 91.31 267 LYS A N 1
ATOM 2102 C CA . LYS A 1 267 ? -46.582 2.267 22.220 1.00 91.31 267 LYS A CA 1
ATOM 2103 C C . LYS A 1 267 ? -45.949 1.995 20.849 1.00 91.31 267 LYS A C 1
ATOM 2105 O O . LYS A 1 267 ? -45.852 0.841 20.444 1.00 91.31 267 LYS A O 1
ATOM 2110 N N . LYS A 1 268 ? -45.497 3.049 20.159 1.00 87.81 268 LYS A N 1
ATOM 2111 C CA . LYS A 1 268 ? -44.824 2.940 18.854 1.00 87.81 268 LYS A CA 1
ATOM 2112 C C . LYS A 1 268 ? -43.483 2.216 18.976 1.00 87.81 268 LYS A C 1
ATOM 2114 O O . LYS A 1 268 ? -43.221 1.298 18.206 1.00 87.81 268 LYS A O 1
ATOM 2119 N N . ASP A 1 269 ? -42.692 2.566 19.987 1.00 86.81 269 ASP A N 1
ATOM 2120 C CA . ASP A 1 269 ? -41.383 1.951 20.214 1.00 86.81 269 ASP A CA 1
ATOM 2121 C C . ASP A 1 269 ? -41.520 0.485 20.638 1.00 86.81 269 ASP A C 1
ATOM 2123 O O . ASP A 1 269 ? -40.770 -0.366 20.174 1.00 86.81 269 ASP A O 1
ATOM 2127 N N . LYS A 1 270 ? -42.539 0.158 21.444 1.00 89.69 270 LYS A N 1
ATOM 2128 C CA . LYS A 1 270 ? -42.874 -1.232 21.798 1.00 89.69 270 LYS A CA 1
ATOM 2129 C C . LYS A 1 270 ? -43.238 -2.070 20.567 1.00 89.69 270 LYS A C 1
ATOM 2131 O O . LYS A 1 270 ? -42.797 -3.209 20.452 1.00 89.69 270 LYS A O 1
ATOM 2136 N N . ALA A 1 271 ? -44.009 -1.511 19.632 1.00 89.88 271 ALA A N 1
ATOM 2137 C CA . ALA A 1 271 ? -44.337 -2.193 18.381 1.00 89.88 271 ALA A CA 1
ATOM 2138 C C . ALA A 1 271 ? -43.101 -2.389 17.487 1.00 89.88 271 ALA A C 1
ATOM 2140 O O . ALA A 1 271 ? -42.966 -3.432 16.854 1.00 89.88 271 ALA A O 1
ATOM 2141 N N . MET A 1 272 ? -42.193 -1.411 17.451 1.00 85.19 272 MET A N 1
ATOM 2142 C CA . MET A 1 272 ? -40.952 -1.500 16.683 1.00 85.19 272 MET A CA 1
ATOM 2143 C C . MET A 1 272 ? -39.970 -2.517 17.275 1.00 85.19 272 MET A C 1
ATOM 2145 O O . MET A 1 272 ? -39.442 -3.328 16.522 1.00 85.19 272 MET A O 1
ATOM 2149 N N . MET A 1 273 ? -39.819 -2.566 18.606 1.00 85.12 273 MET A N 1
ATOM 2150 C CA . MET A 1 273 ? -39.078 -3.642 19.284 1.00 85.12 273 MET A CA 1
ATOM 2151 C C . MET A 1 273 ? -39.632 -5.013 18.905 1.00 85.12 273 MET A C 1
ATOM 2153 O O . MET A 1 273 ? -38.872 -5.884 18.504 1.00 85.12 273 MET A O 1
ATOM 2157 N N . LYS A 1 274 ? -40.960 -5.185 18.967 1.00 87.94 274 LYS A N 1
ATOM 2158 C CA . LYS A 1 274 ? -41.607 -6.458 18.632 1.00 87.94 274 LYS A CA 1
ATOM 2159 C C . LYS A 1 274 ? -41.338 -6.876 17.183 1.00 87.94 274 LYS A C 1
ATOM 2161 O O . LYS A 1 274 ? -41.124 -8.052 16.924 1.00 87.94 274 LYS A O 1
ATOM 2166 N N . LYS A 1 275 ? -41.317 -5.926 16.240 1.00 83.38 275 LYS A N 1
ATOM 2167 C CA . LYS A 1 275 ? -40.938 -6.202 14.843 1.00 83.38 275 LYS A CA 1
ATOM 2168 C C . LYS A 1 275 ? -39.482 -6.649 14.724 1.00 83.38 275 LYS A C 1
ATOM 2170 O O . LYS A 1 275 ? -39.202 -7.585 13.990 1.00 83.38 275 LYS A O 1
ATOM 2175 N N . ILE A 1 276 ? -38.566 -6.002 15.441 1.00 82.12 276 ILE A N 1
ATOM 2176 C CA . ILE A 1 276 ? -37.139 -6.357 15.428 1.00 82.12 276 ILE A CA 1
ATOM 2177 C C . ILE A 1 276 ? -36.927 -7.750 16.019 1.00 82.12 276 ILE A C 1
ATOM 2179 O O . ILE A 1 276 ? -36.224 -8.559 15.428 1.00 82.12 276 ILE A O 1
ATOM 2183 N N . GLU A 1 277 ? -37.584 -8.049 17.135 1.00 83.00 277 GLU A N 1
ATOM 2184 C CA . GLU A 1 277 ? -37.563 -9.361 17.784 1.00 83.00 277 GLU A CA 1
ATOM 2185 C C . GLU A 1 277 ? -38.107 -10.454 16.849 1.00 83.00 277 GLU A C 1
ATOM 2187 O O . GLU A 1 277 ? -37.499 -11.511 16.691 1.00 83.00 277 GLU A O 1
ATOM 2192 N N . GLN A 1 278 ? -39.195 -10.164 16.127 1.00 80.56 278 GLN A N 1
ATOM 2193 C CA . GLN A 1 278 ? -39.729 -11.050 15.090 1.00 80.56 278 GLN A CA 1
ATOM 2194 C C . GLN A 1 278 ? -38.756 -11.243 13.918 1.00 80.56 278 GLN A C 1
ATOM 2196 O O . GLN A 1 278 ? -38.610 -12.362 13.439 1.00 80.56 278 GLN A O 1
ATOM 2201 N N . MET A 1 279 ? -38.057 -10.193 13.474 1.00 69.19 279 MET A N 1
ATOM 2202 C CA . MET A 1 279 ? -37.032 -10.297 12.425 1.00 69.19 279 MET A CA 1
ATOM 2203 C C . MET A 1 279 ? -35.785 -11.063 12.881 1.00 69.19 279 MET A C 1
ATOM 2205 O O . MET A 1 279 ? -35.120 -11.681 12.056 1.00 69.19 279 MET A O 1
ATOM 2209 N N . GLN A 1 280 ? -35.447 -11.018 14.171 1.00 68.81 280 GLN A N 1
ATOM 2210 C CA . GLN A 1 280 ? -34.327 -11.772 14.740 1.00 68.81 280 GLN A CA 1
ATOM 2211 C C . GLN A 1 280 ? -34.652 -13.264 14.889 1.00 68.81 280 GLN A C 1
ATOM 2213 O O . GLN A 1 280 ? -33.761 -14.090 14.713 1.00 68.81 280 GLN A O 1
ATOM 2218 N N . GLY A 1 281 ? -35.910 -13.607 15.187 1.00 65.31 281 GLY A N 1
ATOM 2219 C CA . GLY A 1 281 ? -36.363 -14.992 15.353 1.00 65.31 281 GLY A CA 1
ATOM 2220 C C . GLY A 1 281 ? -36.931 -15.666 14.097 1.00 65.31 281 GLY A C 1
ATOM 2221 O O . GLY A 1 281 ? -37.133 -16.878 14.113 1.00 65.31 281 GLY A O 1
ATOM 2222 N N . SER A 1 282 ? -37.213 -14.922 13.021 1.00 63.94 282 SER A N 1
ATOM 2223 C CA . SER A 1 282 ? -37.849 -15.453 11.806 1.00 63.94 282 SER A CA 1
ATOM 2224 C C . SER A 1 282 ? -36.851 -15.689 10.668 1.00 63.94 282 SER A C 1
ATOM 2226 O O . SER A 1 282 ? -36.060 -14.811 10.319 1.00 63.94 282 SER A O 1
ATOM 2228 N N . LEU A 1 283 ? -36.968 -16.851 10.011 1.00 60.47 283 LEU A N 1
ATOM 2229 C CA . LEU A 1 283 ? -36.274 -17.203 8.760 1.00 60.47 283 LEU A CA 1
ATOM 2230 C C . LEU A 1 283 ? -36.580 -16.208 7.618 1.00 60.47 283 LEU A C 1
ATOM 2232 O O . LEU A 1 283 ? -35.855 -16.130 6.631 1.00 60.47 283 LEU A O 1
ATOM 2236 N N . GLU A 1 284 ? -37.640 -15.413 7.766 1.00 59.34 284 GLU A N 1
ATOM 2237 C CA . GLU A 1 284 ? -38.081 -14.387 6.821 1.00 59.34 284 GLU A CA 1
ATOM 2238 C C . GLU A 1 284 ? -37.074 -13.235 6.671 1.00 59.34 284 GLU A C 1
ATOM 2240 O O . GLU A 1 284 ? -36.918 -12.703 5.578 1.00 59.34 284 GLU A O 1
ATOM 2245 N N . GLY A 1 285 ? -36.293 -12.918 7.713 1.00 60.50 285 GLY A N 1
ATOM 2246 C CA . GLY A 1 285 ? -35.197 -11.942 7.613 1.00 60.50 285 GLY A CA 1
ATOM 2247 C C . GLY A 1 285 ? -33.988 -12.435 6.802 1.00 60.50 285 GLY A C 1
ATOM 2248 O O . GLY A 1 285 ? -33.167 -11.623 6.382 1.00 60.50 285 GLY A O 1
ATOM 2249 N N . ILE A 1 286 ? -33.874 -13.751 6.582 1.00 63.00 286 ILE A N 1
ATOM 2250 C CA . ILE A 1 286 ? -32.878 -14.379 5.694 1.00 63.00 286 ILE A CA 1
ATOM 2251 C C . ILE A 1 286 ? -33.433 -14.487 4.261 1.00 63.00 286 ILE A C 1
ATOM 2253 O O . ILE A 1 286 ? -32.663 -14.447 3.305 1.00 63.00 286 ILE A O 1
ATOM 2257 N N . LEU A 1 287 ? -34.759 -14.592 4.115 1.00 62.84 287 LEU A N 1
ATOM 2258 C CA . LEU A 1 287 ? -35.463 -14.721 2.834 1.00 62.84 287 LEU A CA 1
ATOM 2259 C C . LEU A 1 287 ? -35.858 -13.377 2.190 1.00 62.84 287 LEU A C 1
ATOM 2261 O O . LEU A 1 287 ? -36.270 -13.377 1.029 1.00 62.84 287 LEU A O 1
ATOM 2265 N N . ASP A 1 288 ? -35.715 -12.242 2.884 1.00 60.81 288 ASP A N 1
ATOM 2266 C CA . ASP A 1 288 ? -35.890 -10.902 2.303 1.00 60.81 288 ASP A CA 1
ATOM 2267 C C . ASP A 1 288 ? -34.677 -10.516 1.435 1.00 60.81 288 ASP A C 1
ATOM 2269 O O . ASP A 1 288 ? -33.843 -9.670 1.771 1.00 60.81 288 ASP A O 1
ATOM 2273 N N . TYR A 1 289 ? -34.565 -11.177 0.283 1.00 55.34 289 TYR A N 1
ATOM 2274 C CA . TYR A 1 289 ? -33.745 -10.727 -0.837 1.00 55.34 289 TYR A CA 1
ATOM 2275 C C . TYR A 1 289 ? -34.475 -9.549 -1.475 1.00 55.34 289 TYR A C 1
ATOM 2277 O O . TYR A 1 289 ? -35.226 -9.741 -2.431 1.00 55.34 289 TYR A O 1
ATOM 2285 N N . GLY A 1 290 ? -34.322 -8.372 -0.858 1.00 54.44 290 GLY A N 1
ATOM 2286 C CA . GLY A 1 290 ? -35.095 -7.157 -1.110 1.00 54.44 290 GLY A CA 1
ATOM 2287 C C . GLY A 1 290 ? -35.730 -7.090 -2.495 1.00 54.44 290 GLY A C 1
ATOM 2288 O O . GLY A 1 290 ? -35.030 -7.187 -3.501 1.00 54.44 290 GLY A O 1
ATOM 2289 N N . HIS A 1 291 ? -37.058 -6.936 -2.532 1.00 57.00 291 HIS A N 1
ATOM 2290 C CA . HIS A 1 291 ? -37.863 -6.909 -3.754 1.00 57.00 291 HIS A CA 1
ATOM 2291 C C . HIS A 1 291 ? -37.161 -6.173 -4.905 1.00 57.00 291 HIS A C 1
ATOM 2293 O O . HIS A 1 291 ? -37.154 -4.939 -4.977 1.00 57.00 291 HIS A O 1
ATOM 2299 N N . ILE A 1 292 ? -36.605 -6.950 -5.837 1.00 51.88 292 ILE A N 1
ATOM 2300 C CA . ILE A 1 292 ? -36.125 -6.454 -7.120 1.00 51.88 292 ILE A CA 1
ATOM 2301 C C . ILE A 1 292 ? -37.377 -5.979 -7.851 1.00 51.88 292 ILE A C 1
ATOM 2303 O O . ILE A 1 292 ? -38.199 -6.785 -8.287 1.00 51.88 292 ILE A O 1
ATOM 2307 N N . GLN A 1 293 ? -37.569 -4.661 -7.917 1.00 55.03 293 GLN A N 1
ATOM 2308 C CA . GLN A 1 293 ? -38.646 -4.076 -8.708 1.00 55.03 293 GLN A CA 1
ATOM 2309 C C . GLN A 1 293 ? -38.446 -4.525 -10.152 1.00 55.03 293 GLN A C 1
ATOM 2311 O O . GLN A 1 293 ? -37.511 -4.083 -10.816 1.00 55.03 293 GLN A O 1
ATOM 2316 N N . THR A 1 294 ? -39.315 -5.410 -10.626 1.00 66.69 294 THR A N 1
ATOM 2317 C CA . THR A 1 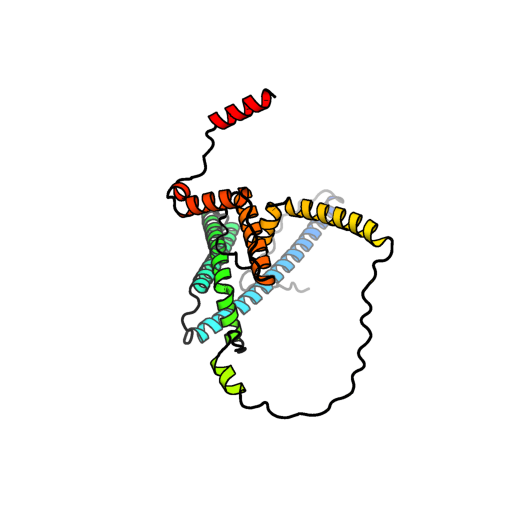294 ? -39.386 -5.745 -12.044 1.00 66.69 294 THR A CA 1
ATOM 2318 C C . THR A 1 294 ? -39.790 -4.490 -12.813 1.00 66.69 294 THR A C 1
ATOM 2320 O O . THR A 1 294 ? -40.577 -3.673 -12.319 1.00 66.69 294 THR A O 1
ATOM 2323 N N . ASP A 1 295 ? -39.254 -4.305 -14.019 1.00 64.88 295 ASP A N 1
ATOM 2324 C CA . ASP A 1 295 ? -39.449 -3.075 -14.799 1.00 64.88 295 ASP A CA 1
ATOM 2325 C C . ASP A 1 295 ? -40.936 -2.721 -14.995 1.00 64.88 295 ASP A C 1
ATOM 2327 O O . ASP A 1 295 ? -41.313 -1.549 -14.926 1.00 64.88 295 ASP A O 1
ATOM 2331 N N . ALA A 1 296 ? -41.808 -3.733 -15.055 1.00 69.00 296 ALA A N 1
ATOM 2332 C CA . ALA A 1 296 ? -43.263 -3.584 -15.098 1.00 69.00 296 ALA A CA 1
ATOM 2333 C C . ALA A 1 296 ? -43.852 -2.798 -13.904 1.00 69.00 296 ALA A C 1
ATOM 2335 O O . ALA A 1 296 ? -44.743 -1.961 -14.068 1.00 69.00 296 ALA A O 1
ATOM 2336 N N . GLN A 1 297 ? -43.348 -3.011 -12.683 1.00 67.50 297 GLN A N 1
ATOM 2337 C CA . GLN A 1 297 ? -43.814 -2.283 -11.494 1.00 67.50 297 GLN A CA 1
ATOM 2338 C C . GLN A 1 297 ? -43.287 -0.839 -11.460 1.00 67.50 297 GLN A C 1
ATOM 2340 O O . GLN A 1 297 ? -43.950 0.071 -10.944 1.00 67.50 297 GLN A O 1
ATOM 2345 N N . ARG A 1 298 ? -42.108 -0.608 -12.047 1.00 64.56 298 ARG A N 1
ATOM 2346 C CA . ARG A 1 298 ? -41.482 0.715 -12.175 1.00 64.56 298 ARG A CA 1
ATOM 2347 C C . ARG A 1 298 ? -42.237 1.591 -13.182 1.00 64.56 298 ARG A C 1
ATOM 2349 O O . ARG A 1 298 ? -42.442 2.783 -12.933 1.00 64.56 298 ARG A O 1
ATOM 2356 N N . GLU A 1 299 ? -42.728 0.994 -14.266 1.00 70.00 299 GLU A N 1
ATOM 2357 C CA . GLU A 1 299 ? -43.604 1.637 -15.254 1.00 70.00 299 GLU A CA 1
ATOM 2358 C C . GLU A 1 299 ? -45.001 1.955 -14.694 1.00 70.00 299 GLU A C 1
ATOM 2360 O O . GLU A 1 299 ? -45.522 3.059 -14.898 1.00 70.00 299 GLU A O 1
ATOM 2365 N N . ALA A 1 300 ? -45.579 1.053 -13.895 1.00 71.75 300 ALA A N 1
ATOM 2366 C CA . ALA A 1 300 ? -46.860 1.282 -13.221 1.00 71.75 300 ALA A CA 1
ATOM 2367 C C . ALA A 1 300 ? -46.807 2.465 -12.230 1.00 71.75 300 ALA A C 1
ATOM 2369 O O . ALA A 1 300 ? -47.727 3.279 -12.160 1.00 71.75 300 ALA A O 1
ATOM 2370 N N . ARG A 1 301 ? -45.701 2.638 -11.496 1.00 67.69 301 ARG A N 1
ATOM 2371 C CA . ARG A 1 301 ? -45.522 3.802 -10.608 1.00 67.69 301 ARG A CA 1
ATOM 2372 C C . ARG A 1 301 ? -45.274 5.106 -11.366 1.00 67.69 301 ARG A C 1
ATOM 2374 O O . ARG A 1 301 ? -45.816 6.142 -10.980 1.00 67.69 301 ARG A O 1
ATOM 2381 N N . ARG A 1 302 ? -44.506 5.071 -12.463 1.00 67.44 302 ARG A N 1
ATOM 2382 C CA . ARG A 1 302 ? -44.295 6.238 -13.342 1.00 67.44 302 ARG A CA 1
ATOM 2383 C C . ARG A 1 302 ? -45.594 6.724 -13.988 1.00 67.44 302 ARG A C 1
ATOM 2385 O O . ARG A 1 302 ? -45.787 7.928 -14.120 1.00 67.44 302 ARG A O 1
ATOM 2392 N N . SER A 1 303 ? -46.493 5.815 -14.361 1.00 68.06 303 SER A N 1
ATOM 2393 C CA . SER A 1 303 ? -47.805 6.178 -14.915 1.00 68.06 303 SER A CA 1
ATOM 2394 C C . SER A 1 303 ? -48.764 6.741 -13.857 1.00 68.06 303 SER A C 1
ATOM 2396 O O . SER A 1 303 ? -49.505 7.676 -14.156 1.00 68.06 303 SER A O 1
ATOM 2398 N N . GLN A 1 304 ? -48.702 6.272 -12.606 1.00 66.38 304 GLN A N 1
ATOM 2399 C CA . GLN A 1 304 ? -49.472 6.859 -11.499 1.00 66.38 304 GLN A CA 1
ATOM 2400 C C . GLN A 1 304 ? -48.969 8.249 -11.078 1.00 66.38 304 GLN A C 1
ATOM 2402 O O . GLN A 1 304 ? -49.778 9.116 -10.759 1.00 66.38 304 GLN A O 1
ATOM 2407 N N . SER A 1 305 ? -47.656 8.498 -11.128 1.00 64.25 305 SER A N 1
ATOM 2408 C CA . SER A 1 305 ? -47.074 9.820 -10.839 1.00 64.25 305 SER A CA 1
ATOM 2409 C C . SER A 1 305 ? -47.381 10.874 -11.910 1.00 64.25 305 SER A C 1
ATOM 2411 O O . SER A 1 305 ? -47.302 12.055 -11.601 1.00 64.25 305 SER A O 1
ATOM 2413 N N . LYS A 1 306 ? -47.728 10.473 -13.141 1.00 60.59 306 LYS A N 1
ATOM 2414 C CA . LYS A 1 306 ? -48.164 11.384 -14.217 1.00 60.59 306 LYS A CA 1
ATOM 2415 C C . LYS A 1 306 ? -49.665 11.708 -14.182 1.00 60.59 306 LYS A C 1
ATOM 2417 O O . LYS A 1 306 ? -50.131 12.493 -14.999 1.00 60.59 306 LYS A O 1
ATOM 2422 N N . LYS A 1 307 ? -50.425 11.067 -13.286 1.00 53.44 307 LYS A N 1
ATOM 2423 C CA . LYS A 1 307 ? -51.881 11.236 -13.129 1.00 53.44 307 LYS A CA 1
ATOM 2424 C C . LYS A 1 307 ? -52.279 12.078 -11.907 1.00 53.44 307 LYS A C 1
ATOM 2426 O O . LYS A 1 307 ? -53.472 12.260 -11.679 1.00 53.44 307 LYS A O 1
ATOM 2431 N N . LYS A 1 308 ? -51.306 12.560 -11.134 1.00 43.97 308 LYS A N 1
ATOM 2432 C CA . LYS A 1 308 ? -51.465 13.607 -10.118 1.00 43.97 308 LYS A CA 1
ATOM 2433 C C . LYS A 1 308 ? -50.796 14.873 -10.619 1.00 43.97 308 LYS A C 1
ATOM 2435 O O . LYS A 1 308 ? -51.323 15.949 -10.282 1.00 43.97 308 LYS A O 1
#

pLDDT: mean 73.51, std 17.9, range [28.75, 96.44]